Protein AF-0000000087530033 (afdb_homodimer)

Structure (mmCIF, N/CA/C/O backbone):
data_AF-0000000087530033-model_v1
#
loop_
_entity.id
_entity.type
_entity.pdbx_description
1 polymer 'Uncharacterized protein'
#
loop_
_atom_site.group_PDB
_atom_site.id
_atom_site.type_symbol
_atom_site.label_atom_id
_atom_site.label_alt_id
_atom_site.label_comp_id
_atom_site.label_asym_id
_atom_site.label_entity_id
_atom_site.label_seq_id
_atom_site.pdbx_PDB_ins_code
_atom_site.Cartn_x
_atom_site.Cartn_y
_atom_site.Cartn_z
_atom_site.occupancy
_atom_site.B_iso_or_equiv
_atom_site.auth_seq_id
_atom_site.auth_comp_id
_atom_site.auth_asym_id
_atom_site.auth_atom_id
_atom_site.pdbx_PDB_model_num
ATOM 1 N N . MET A 1 1 ? -21.5 -3.383 -5.34 1 85.94 1 MET A N 1
ATOM 2 C CA . MET A 1 1 ? -21.562 -2.006 -5.824 1 85.94 1 MET A CA 1
ATOM 3 C C . MET A 1 1 ? -20.219 -1.294 -5.598 1 85.94 1 MET A C 1
ATOM 5 O O . MET A 1 1 ? -19.453 -1.681 -4.723 1 85.94 1 MET A O 1
ATOM 9 N N . ILE A 1 2 ? -19.922 -0.352 -6.41 1 93.88 2 ILE A N 1
ATOM 10 C CA . ILE A 1 2 ? -18.656 0.378 -6.445 1 93.88 2 ILE A CA 1
ATOM 11 C C . ILE A 1 2 ? -18.406 1.053 -5.098 1 93.88 2 ILE A C 1
ATOM 13 O O . ILE A 1 2 ? -17.281 1.125 -4.625 1 93.88 2 ILE A O 1
ATOM 17 N N . ILE A 1 3 ? -19.484 1.423 -4.453 1 95.75 3 ILE A N 1
ATOM 18 C CA . ILE A 1 3 ? -19.391 2.104 -3.166 1 95.75 3 ILE A CA 1
ATOM 19 C C . ILE A 1 3 ? -18.938 1.117 -2.094 1 95.75 3 ILE A C 1
ATOM 21 O O . ILE A 1 3 ? -18.141 1.467 -1.217 1 95.75 3 ILE A O 1
ATOM 25 N N . GLU A 1 4 ? -19.406 -0.08 -2.199 1 95.44 4 GLU A N 1
ATOM 26 C CA . GLU A 1 4 ? -19 -1.103 -1.24 1 95.44 4 GLU A CA 1
ATOM 27 C C . GLU A 1 4 ? -17.516 -1.416 -1.362 1 95.44 4 GLU A C 1
ATOM 29 O O . GLU A 1 4 ? -16.828 -1.596 -0.355 1 95.44 4 GLU A O 1
ATOM 34 N N . LYS A 1 5 ? -17.078 -1.438 -2.541 1 95.5 5 LYS A N 1
ATOM 35 C CA . LYS A 1 5 ? -15.656 -1.674 -2.771 1 95.5 5 LYS A CA 1
ATOM 36 C C . LYS A 1 5 ? -14.812 -0.527 -2.221 1 95.5 5 LYS A C 1
ATOM 38 O O . LYS A 1 5 ? -13.75 -0.755 -1.631 1 95.5 5 LYS A O 1
ATOM 43 N N . ALA A 1 6 ? -15.297 0.674 -2.422 1 97.44 6 ALA A N 1
ATOM 44 C CA . ALA A 1 6 ? -14.602 1.843 -1.889 1 97.44 6 ALA A CA 1
ATOM 45 C C . ALA A 1 6 ? -14.594 1.827 -0.363 1 97.44 6 ALA A C 1
ATOM 47 O O . ALA A 1 6 ? -13.594 2.18 0.262 1 97.44 6 ALA A O 1
ATOM 48 N N . LYS A 1 7 ? -15.703 1.354 0.221 1 97.12 7 LYS A N 1
ATOM 49 C CA . LYS A 1 7 ? -15.797 1.268 1.676 1 97.12 7 LYS A CA 1
ATOM 50 C C . LYS A 1 7 ? -14.805 0.246 2.229 1 97.12 7 LYS A C 1
ATOM 52 O O . LYS A 1 7 ? -14.258 0.429 3.316 1 97.12 7 LYS A O 1
ATOM 57 N N . GLU A 1 8 ? -14.562 -0.75 1.469 1 95.5 8 GLU A N 1
ATOM 58 C CA . GLU A 1 8 ? -13.578 -1.742 1.886 1 95.5 8 GLU A CA 1
ATOM 59 C C . GLU A 1 8 ? -12.172 -1.15 1.901 1 95.5 8 GLU A C 1
ATOM 61 O O . GLU A 1 8 ? -11.352 -1.508 2.75 1 95.5 8 GLU A O 1
ATOM 66 N N . LYS A 1 9 ? -11.953 -0.263 0.992 1 97.38 9 LYS A N 1
ATOM 67 C CA . LYS A 1 9 ? -10.641 0.388 0.981 1 97.38 9 LYS A CA 1
ATOM 68 C C . LYS A 1 9 ? -10.523 1.401 2.117 1 97.38 9 LYS A C 1
ATOM 70 O O . LYS A 1 9 ? -9.438 1.614 2.654 1 97.38 9 LYS A O 1
ATOM 75 N N . ILE A 1 10 ? -11.641 1.939 2.529 1 97.5 10 ILE A N 1
ATOM 76 C CA . ILE A 1 10 ? -11.648 2.777 3.725 1 97.5 10 ILE A CA 1
ATOM 77 C C . ILE A 1 10 ? -11.258 1.939 4.941 1 97.5 10 ILE A C 1
ATOM 79 O O . ILE A 1 10 ? -10.453 2.367 5.766 1 97.5 10 ILE A O 1
ATOM 83 N N . GLU A 1 11 ? -11.812 0.802 4.969 1 96.38 11 GLU A N 1
ATOM 84 C CA . GLU A 1 11 ? -11.469 -0.097 6.066 1 96.38 11 GLU A CA 1
ATOM 85 C C . GLU A 1 11 ? -9.984 -0.468 6.035 1 96.38 11 GLU A C 1
ATOM 87 O O . GLU A 1 11 ? -9.336 -0.55 7.078 1 96.38 11 GLU A O 1
ATOM 92 N N . GLU A 1 12 ? -9.5 -0.693 4.906 1 97.31 12 GLU A N 1
ATOM 93 C CA . GLU A 1 12 ? -8.07 -0.968 4.738 1 97.31 12 GLU A CA 1
ATOM 94 C C . GLU A 1 12 ? -7.223 0.2 5.227 1 97.31 12 GLU A C 1
ATOM 96 O O . GLU A 1 12 ? -6.242 0.001 5.949 1 97.31 12 GLU A O 1
ATOM 101 N N . SER A 1 13 ? -7.633 1.386 4.848 1 98 13 SER A N 1
ATOM 102 C CA . SER A 1 13 ? -6.91 2.576 5.285 1 98 13 SER A CA 1
ATOM 103 C C . SER A 1 13 ? -6.965 2.73 6.801 1 98 13 SER A C 1
ATOM 105 O O . SER A 1 13 ? -5.969 3.096 7.43 1 98 13 SER A O 1
ATOM 107 N N . LYS A 1 14 ? -8.109 2.426 7.363 1 96.88 14 LYS A N 1
ATOM 108 C CA . LYS A 1 14 ? -8.258 2.48 8.812 1 96.88 14 LYS A CA 1
ATOM 109 C C . LYS A 1 14 ? -7.328 1.487 9.5 1 96.88 14 LYS A C 1
ATOM 111 O O . LYS A 1 14 ? -6.723 1.804 10.531 1 96.88 14 LYS A O 1
ATOM 116 N N . TYR A 1 15 ? -7.246 0.409 8.969 1 96.44 15 TYR A N 1
ATOM 117 C CA . TYR A 1 15 ? -6.359 -0.62 9.5 1 96.44 15 TYR A CA 1
ATOM 118 C C . TYR A 1 15 ? -4.922 -0.116 9.578 1 96.44 15 TYR A C 1
ATOM 120 O O . TYR A 1 15 ? -4.277 -0.223 10.625 1 96.44 15 TYR A O 1
ATOM 128 N N . PHE A 1 16 ? -4.41 0.406 8.516 1 98 16 PHE A N 1
ATOM 129 C CA . PHE A 1 16 ? -3.018 0.842 8.484 1 98 16 PHE A CA 1
ATOM 130 C C . PHE A 1 16 ? -2.811 2.051 9.391 1 98 16 PHE A C 1
ATOM 132 O O . PHE A 1 16 ? -1.76 2.188 10.016 1 98 16 PHE A O 1
ATOM 139 N N . LEU A 1 17 ? -3.809 2.902 9.43 1 97.25 17 LEU A N 1
ATOM 140 C CA . LEU A 1 17 ? -3.707 4.039 10.344 1 97.25 17 LEU A CA 1
ATOM 141 C C . LEU A 1 17 ? -3.639 3.566 11.789 1 97.25 17 LEU A C 1
ATOM 143 O O . LEU A 1 17 ? -2.838 4.078 12.578 1 97.25 17 LEU A O 1
ATOM 147 N N . GLN A 1 18 ? -4.438 2.635 12.086 1 96.25 18 GLN A N 1
ATOM 148 C CA . GLN A 1 18 ? -4.418 2.086 13.438 1 96.25 18 GLN A CA 1
ATOM 149 C C . GLN A 1 18 ? -3.061 1.471 13.766 1 96.25 18 GLN A C 1
ATOM 151 O O . GLN A 1 18 ? -2.541 1.65 14.867 1 96.25 18 GLN A O 1
ATOM 156 N N . LYS A 1 19 ? -2.531 0.773 12.844 1 95.69 19 LYS A N 1
ATOM 157 C CA . LYS A 1 19 ? -1.214 0.179 13.055 1 95.69 19 LYS A CA 1
ATOM 158 C C . LYS A 1 19 ? -0.146 1.257 13.227 1 95.69 19 LYS A C 1
ATOM 160 O O . LYS A 1 19 ? 0.797 1.086 14 1 95.69 19 LYS A O 1
ATOM 165 N N . MET A 1 20 ? -0.24 2.322 12.516 1 94 20 MET A N 1
ATOM 166 C CA . MET A 1 20 ? 0.677 3.447 12.672 1 94 20 MET A CA 1
ATOM 167 C C . MET A 1 20 ? 0.62 4.008 14.086 1 94 20 MET A C 1
ATOM 169 O O . MET A 1 20 ? 1.658 4.242 14.711 1 94 20 MET A O 1
ATOM 173 N N . VAL A 1 21 ? -0.594 4.184 14.547 1 91.75 21 VAL A N 1
ATOM 174 C CA . VAL A 1 21 ? -0.793 4.727 15.891 1 91.75 21 VAL A CA 1
ATOM 175 C C . VAL A 1 21 ? -0.197 3.775 16.922 1 91.75 21 VAL A C 1
ATOM 177 O O . VAL A 1 21 ? 0.461 4.215 17.875 1 91.75 21 VAL A O 1
ATOM 180 N N . GLU A 1 22 ? -0.396 2.502 16.719 1 91.5 22 GLU A N 1
ATOM 181 C CA . GLU A 1 22 ? 0.166 1.498 17.609 1 91.5 22 GLU A CA 1
ATOM 182 C C . GLU A 1 22 ? 1.691 1.545 17.609 1 91.5 22 GLU A C 1
ATOM 184 O O . GLU A 1 22 ? 2.326 1.396 18.656 1 91.5 22 GLU A O 1
ATOM 189 N N . THR A 1 23 ? 2.213 1.69 16.406 1 89 23 THR A N 1
ATOM 190 C CA . THR A 1 23 ? 3.662 1.76 16.281 1 89 23 THR A CA 1
ATOM 191 C C . THR A 1 23 ? 4.219 2.979 17 1 89 23 THR A C 1
ATOM 193 O O . THR A 1 23 ? 5.266 2.896 17.656 1 89 23 THR A O 1
ATOM 196 N N . GLU A 1 24 ? 3.561 4.059 16.953 1 83.5 24 GLU A N 1
ATOM 197 C CA . GLU A 1 24 ? 3.959 5.285 17.641 1 83.5 24 GLU A CA 1
ATOM 198 C C . GLU A 1 24 ? 3.908 5.113 19.156 1 83.5 24 GLU A C 1
ATOM 200 O O . GLU A 1 24 ? 4.75 5.656 19.875 1 83.5 24 GLU A O 1
ATOM 205 N N . SER A 1 25 ? 2.934 4.387 19.625 1 80.38 25 SER A N 1
ATOM 206 C CA . SER A 1 25 ? 2.678 4.262 21.062 1 80.38 25 SER A CA 1
ATOM 207 C C . SER A 1 25 ? 3.592 3.221 21.688 1 80.38 25 SER A C 1
ATOM 209 O O . SER A 1 25 ? 3.711 3.158 22.922 1 80.38 25 SER A O 1
ATOM 211 N N . SER A 1 26 ? 4.105 2.406 20.891 1 75.25 26 SER A N 1
ATOM 212 C CA . SER A 1 26 ? 4.922 1.328 21.438 1 75.25 26 SER A CA 1
ATOM 213 C C . SER A 1 26 ? 6.188 1.872 22.094 1 75.25 26 SER A C 1
ATOM 215 O O . SER A 1 26 ? 6.84 2.766 21.547 1 75.25 26 SER A O 1
ATOM 217 N N . CYS A 1 27 ? 6.238 1.939 23.469 1 58.06 27 CYS A N 1
ATOM 218 C CA . CYS A 1 27 ? 7.258 2.484 24.359 1 58.06 27 CYS A CA 1
ATOM 219 C C . CYS A 1 27 ? 8.516 1.624 24.344 1 58.06 27 CYS A C 1
ATOM 221 O O . CYS A 1 27 ? 8.617 0.649 25.078 1 58.06 27 CYS A O 1
ATOM 223 N N . ASP A 1 28 ? 8.82 1.13 23.25 1 56.03 28 ASP A N 1
ATOM 224 C CA . ASP A 1 28 ? 9.977 0.298 23.547 1 56.03 28 ASP A CA 1
ATOM 225 C C . ASP A 1 28 ? 11.258 1.134 23.578 1 56.03 28 ASP A C 1
ATOM 227 O O . ASP A 1 28 ? 11.266 2.283 23.125 1 56.03 28 ASP A O 1
ATOM 231 N N . SER A 1 29 ? 12.289 0.601 24.109 1 52.47 29 SER A N 1
ATOM 232 C CA . SER A 1 29 ? 13.633 1.095 24.375 1 52.47 29 SER A CA 1
ATOM 233 C C . SER A 1 29 ? 14.195 1.848 23.172 1 52.47 29 SER A C 1
ATOM 235 O O . SER A 1 29 ? 13.664 1.732 22.062 1 52.47 29 SER A O 1
ATOM 237 N N . SER A 1 30 ? 15.094 2.797 23.438 1 52.84 30 SER A N 1
ATOM 238 C CA . SER A 1 30 ? 15.867 3.607 22.5 1 52.84 30 SER A CA 1
ATOM 239 C C . SER A 1 30 ? 16.25 2.807 21.266 1 52.84 30 SER A C 1
ATOM 241 O O . SER A 1 30 ? 16.25 3.334 20.156 1 52.84 30 SER A O 1
ATOM 243 N N . ASP A 1 31 ? 16.672 1.463 21.469 1 54.25 31 ASP A N 1
ATOM 244 C CA . ASP A 1 31 ? 17.234 0.635 20.422 1 54.25 31 ASP A CA 1
ATOM 245 C C . ASP A 1 31 ? 16.172 0.292 19.359 1 54.25 31 ASP A C 1
ATOM 247 O O . ASP A 1 31 ? 16.516 0.07 18.203 1 54.25 31 ASP A O 1
ATOM 251 N N . GLY A 1 32 ? 14.883 0.688 19.719 1 65.44 32 GLY A N 1
ATOM 252 C CA . GLY A 1 32 ? 13.82 0.253 18.828 1 65.44 32 GLY A CA 1
ATOM 253 C C . GLY A 1 32 ? 13.242 1.382 18 1 65.44 32 GLY A C 1
ATOM 254 O O . GLY A 1 32 ? 12.289 1.174 17.234 1 65.44 32 GLY A O 1
ATOM 255 N N . ALA A 1 33 ? 14.055 2.5 18.078 1 67.75 33 ALA A N 1
ATOM 256 C CA . ALA A 1 33 ? 13.492 3.689 17.453 1 67.75 33 ALA A CA 1
ATOM 257 C C . ALA A 1 33 ? 13.602 3.617 15.938 1 67.75 33 ALA A C 1
ATOM 259 O O . ALA A 1 33 ? 12.648 3.936 15.219 1 67.75 33 ALA A O 1
ATOM 260 N N . LYS A 1 34 ? 14.82 3.205 15.562 1 73.81 34 LYS A N 1
ATOM 261 C CA . LYS A 1 34 ? 15.023 3.117 14.117 1 73.81 34 LYS A CA 1
ATOM 262 C C . LYS A 1 34 ? 14.086 2.094 13.484 1 73.81 34 LYS A C 1
ATOM 264 O O . LYS A 1 34 ? 13.57 2.309 12.391 1 73.81 34 LYS A O 1
ATOM 269 N N . ASP A 1 35 ? 13.906 1.101 14.18 1 81.81 35 ASP A N 1
ATOM 270 C CA . ASP A 1 35 ? 13.008 0.063 13.68 1 81.81 35 ASP A CA 1
ATOM 271 C C . ASP A 1 35 ? 11.562 0.552 13.656 1 81.81 35 ASP A C 1
ATOM 273 O O . ASP A 1 35 ? 10.812 0.245 12.727 1 81.81 35 ASP A O 1
ATOM 277 N N . ARG A 1 36 ? 11.281 1.36 14.57 1 84.5 36 ARG A N 1
ATOM 278 C CA . ARG A 1 36 ? 9.922 1.902 14.633 1 84.5 36 ARG A CA 1
ATOM 279 C C . ARG A 1 36 ? 9.688 2.904 13.508 1 84.5 36 ARG A C 1
ATOM 281 O O . ARG A 1 36 ? 8.602 2.939 12.922 1 84.5 36 ARG A O 1
ATOM 288 N N . GLU A 1 37 ? 10.672 3.656 13.266 1 86.31 37 GLU A N 1
ATOM 289 C CA . GLU A 1 37 ? 10.578 4.621 12.172 1 86.31 37 GLU A CA 1
ATOM 290 C C . GLU A 1 37 ? 10.391 3.92 10.836 1 86.31 37 GLU A C 1
ATOM 292 O O . GLU A 1 37 ? 9.578 4.352 10.008 1 86.31 37 GLU A O 1
ATOM 297 N N . LYS A 1 38 ? 11.117 2.898 10.719 1 89.56 38 LYS A N 1
ATOM 298 C CA . LYS A 1 38 ? 11.023 2.125 9.484 1 89.56 38 LYS A CA 1
ATOM 299 C C . LYS A 1 38 ? 9.641 1.483 9.344 1 89.56 38 LYS A C 1
ATOM 301 O O . LYS A 1 38 ? 9.016 1.562 8.289 1 89.56 38 LYS A O 1
ATOM 306 N N . GLU A 1 39 ? 9.219 0.919 10.391 1 92.75 39 GLU A N 1
ATOM 307 C CA . GLU A 1 39 ? 7.891 0.313 10.398 1 92.75 39 GLU A CA 1
ATOM 308 C C . GLU A 1 39 ? 6.809 1.348 10.102 1 92.75 39 GLU A C 1
ATOM 310 O O . GLU A 1 39 ? 5.91 1.098 9.297 1 92.75 39 GLU A O 1
ATOM 315 N N . PHE A 1 40 ? 6.969 2.459 10.766 1 92.12 40 PHE A N 1
ATOM 316 C CA . PHE A 1 40 ? 6.008 3.535 10.555 1 92.12 40 PHE A CA 1
ATOM 317 C C . PHE A 1 40 ? 5.996 3.971 9.094 1 92.12 40 PHE A C 1
ATOM 319 O O . PHE A 1 40 ? 4.934 4.195 8.516 1 92.12 40 PHE A O 1
ATOM 326 N N . SER A 1 41 ? 7.121 4.031 8.531 1 93.44 41 SER A N 1
ATOM 327 C CA . SER A 1 41 ? 7.234 4.422 7.129 1 93.44 41 SER A CA 1
ATOM 328 C C . SER A 1 41 ? 6.539 3.418 6.215 1 93.44 41 SER A C 1
ATOM 330 O O . SER A 1 41 ? 5.848 3.805 5.27 1 93.44 41 SER A O 1
ATOM 332 N N . HIS A 1 42 ? 6.738 2.145 6.492 1 95.94 42 HIS A N 1
ATOM 333 C CA . HIS A 1 42 ? 6.055 1.108 5.727 1 95.94 42 HIS A CA 1
ATOM 334 C C . HIS A 1 42 ? 4.539 1.262 5.816 1 95.94 42 HIS A C 1
ATOM 336 O O . HIS A 1 42 ? 3.848 1.218 4.797 1 95.94 42 HIS A O 1
ATOM 342 N N . LEU A 1 43 ? 4.102 1.481 6.969 1 96.81 43 LEU A N 1
ATOM 343 C CA . LEU A 1 43 ? 2.67 1.584 7.227 1 96.81 43 LEU A CA 1
ATOM 344 C C . LEU A 1 43 ? 2.096 2.854 6.605 1 96.81 43 LEU A C 1
ATOM 346 O O . LEU A 1 43 ? 0.977 2.846 6.09 1 96.81 43 LEU A O 1
ATOM 350 N N . LEU A 1 44 ? 2.881 3.891 6.645 1 95.62 44 LEU A N 1
ATOM 351 C CA . LEU A 1 44 ? 2.457 5.137 6.016 1 95.62 44 LEU A CA 1
ATOM 352 C C . LEU A 1 44 ? 2.258 4.949 4.516 1 95.62 44 LEU A C 1
ATOM 354 O O . LEU A 1 44 ? 1.258 5.402 3.955 1 95.62 44 LEU A O 1
ATOM 358 N N . SER A 1 45 ? 3.158 4.277 3.91 1 96.75 45 SER A N 1
ATOM 359 C CA . SER A 1 45 ? 3.041 4 2.482 1 96.75 45 SER A CA 1
ATOM 360 C C . SER A 1 45 ? 1.777 3.205 2.174 1 96.75 45 SER A C 1
ATOM 362 O O . SER A 1 45 ? 1.05 3.525 1.232 1 96.75 45 SER A O 1
ATOM 364 N N . ALA A 1 46 ? 1.555 2.234 2.984 1 98.06 46 ALA A N 1
ATOM 365 C CA . ALA A 1 46 ? 0.372 1.398 2.797 1 98.06 46 ALA A CA 1
ATOM 366 C C . ALA A 1 46 ? -0.908 2.201 3.008 1 98.06 46 ALA A C 1
ATOM 368 O O . ALA A 1 46 ? -1.88 2.039 2.266 1 98.06 46 ALA A O 1
ATOM 369 N N . PHE A 1 47 ? -0.937 3.088 3.994 1 98.12 47 PHE A N 1
ATOM 370 C CA . PHE A 1 47 ? -2.078 3.957 4.25 1 98.12 47 PHE A CA 1
ATOM 371 C C . PHE A 1 47 ? -2.357 4.855 3.051 1 98.12 47 PHE A C 1
ATOM 373 O O . PHE A 1 47 ? -3.484 4.906 2.557 1 98.12 47 PHE A O 1
ATOM 380 N N . LEU A 1 48 ? -1.307 5.492 2.609 1 97.69 48 LEU A N 1
ATOM 381 C CA . LEU A 1 48 ? -1.455 6.422 1.496 1 97.69 48 LEU A CA 1
ATOM 382 C C . LEU A 1 48 ? -1.982 5.711 0.256 1 97.69 48 LEU A C 1
ATOM 384 O O . LEU A 1 48 ? -2.836 6.242 -0.457 1 97.69 48 LEU A O 1
ATOM 388 N N . ASN A 1 49 ? -1.525 4.52 0.038 1 97.75 49 ASN A N 1
ATOM 389 C CA . ASN A 1 49 ? -1.968 3.758 -1.127 1 97.75 49 ASN A CA 1
ATOM 390 C C . ASN A 1 49 ? -3.428 3.332 -0.998 1 97.75 49 ASN A C 1
ATOM 392 O O . ASN A 1 49 ? -4.176 3.355 -1.977 1 97.75 49 ASN A O 1
ATOM 396 N N . SER A 1 50 ? -3.77 2.922 0.187 1 98.12 50 SER A N 1
ATOM 397 C CA . SER A 1 50 ? -5.156 2.514 0.387 1 98.12 50 SER A CA 1
ATOM 398 C C . SER A 1 50 ? -6.109 3.691 0.212 1 98.12 50 SER A C 1
ATOM 400 O O . SER A 1 50 ? -7.203 3.533 -0.333 1 98.12 50 SER A O 1
ATOM 402 N N . CYS A 1 51 ? -5.695 4.871 0.654 1 98.25 51 CYS A N 1
ATOM 403 C CA . CYS A 1 51 ? -6.488 6.074 0.429 1 98.25 51 CYS A CA 1
ATOM 404 C C . CYS A 1 51 ? -6.617 6.375 -1.06 1 98.25 51 CYS A C 1
ATOM 406 O O . CYS A 1 51 ? -7.699 6.719 -1.538 1 98.25 51 CYS A O 1
ATOM 408 N N . TYR A 1 52 ? -5.543 6.262 -1.736 1 98.06 52 TYR A N 1
ATOM 409 C CA . TYR A 1 52 ? -5.527 6.453 -3.182 1 98.06 52 TYR A CA 1
ATOM 410 C C . TYR A 1 52 ? -6.523 5.527 -3.867 1 98.06 52 TYR A C 1
ATOM 412 O O . TYR A 1 52 ? -7.262 5.953 -4.762 1 98.06 52 TYR A O 1
ATOM 420 N N . SER A 1 53 ? -6.566 4.328 -3.402 1 97.94 53 SER A N 1
ATOM 421 C CA . SER A 1 53 ? -7.418 3.314 -4.012 1 97.94 53 SER A CA 1
ATOM 422 C C . SER A 1 53 ? -8.891 3.678 -3.881 1 97.94 53 SER A C 1
ATOM 424 O O . SER A 1 53 ? -9.695 3.357 -4.758 1 97.94 53 SER A O 1
ATOM 426 N N . VAL A 1 54 ? -9.258 4.359 -2.814 1 97.94 54 VAL A N 1
ATOM 427 C CA . VAL A 1 54 ? -10.648 4.781 -2.637 1 97.94 54 VAL A CA 1
ATOM 428 C C . VAL A 1 54 ? -11.086 5.629 -3.83 1 97.94 54 VAL A C 1
ATOM 430 O O . VAL A 1 54 ? -12.125 5.359 -4.441 1 97.94 54 VAL A O 1
ATOM 433 N N . GLY A 1 55 ? -10.266 6.625 -4.137 1 97.38 55 GLY A N 1
ATOM 434 C CA . GLY A 1 55 ? -10.578 7.48 -5.273 1 97.38 55 GLY A CA 1
ATOM 435 C C . GLY A 1 55 ? -10.57 6.742 -6.598 1 97.38 55 GLY A C 1
ATOM 436 O O . GLY A 1 55 ? -11.453 6.941 -7.434 1 97.38 55 GLY A O 1
ATOM 437 N N . GLU A 1 56 ? -9.594 5.883 -6.773 1 96.88 56 GLU A N 1
ATOM 438 C CA . GLU A 1 56 ? -9.438 5.156 -8.031 1 96.88 56 GLU A CA 1
ATOM 439 C C . GLU A 1 56 ? -10.617 4.223 -8.281 1 96.88 56 GLU A C 1
ATOM 441 O O . GLU A 1 56 ? -11.055 4.051 -9.422 1 96.88 56 GLU A O 1
ATOM 446 N N . ILE A 1 57 ? -11.094 3.646 -7.242 1 97 57 ILE A N 1
ATOM 447 C CA . ILE A 1 57 ? -12.234 2.75 -7.355 1 97 57 ILE A CA 1
ATOM 448 C C . ILE A 1 57 ? -13.484 3.553 -7.711 1 97 57 ILE A C 1
ATOM 450 O O . ILE A 1 57 ? -14.227 3.188 -8.625 1 97 57 ILE A O 1
ATOM 454 N N . LEU A 1 58 ? -13.695 4.668 -7.062 1 97.12 58 LEU A N 1
ATOM 455 C CA . LEU A 1 58 ? -14.875 5.496 -7.312 1 97.12 58 LEU A CA 1
ATOM 456 C C . LEU A 1 58 ? -14.867 6.02 -8.742 1 97.12 58 LEU A C 1
ATOM 458 O O . LEU A 1 58 ? -15.914 6.074 -9.391 1 97.12 58 LEU A O 1
ATOM 462 N N . LYS A 1 59 ? -13.719 6.328 -9.211 1 95.75 59 LYS A N 1
ATOM 463 C CA . LYS A 1 59 ? -13.602 6.961 -10.523 1 95.75 59 LYS A CA 1
ATOM 464 C C . LYS A 1 59 ? -14.031 6.008 -11.633 1 95.75 59 LYS A C 1
ATOM 466 O O . LYS A 1 59 ? -14.242 6.43 -12.773 1 95.75 59 LYS A O 1
ATOM 471 N N . GLN A 1 60 ? -14.133 4.719 -11.336 1 94.56 60 GLN A N 1
ATOM 472 C CA . GLN A 1 60 ? -14.555 3.742 -12.336 1 94.56 60 GLN A CA 1
ATOM 473 C C . GLN A 1 60 ? -15.992 3.984 -12.773 1 94.56 60 GLN A C 1
ATOM 475 O O . GLN A 1 60 ? -16.422 3.475 -13.812 1 94.56 60 GLN A O 1
ATOM 480 N N . GLU A 1 61 ? -16.719 4.676 -11.953 1 95.25 61 GLU A N 1
ATOM 481 C CA . GLU A 1 61 ? -18.047 5.117 -12.336 1 95.25 61 GLU A CA 1
ATOM 482 C C . GLU A 1 61 ? -18.062 6.59 -12.734 1 95.25 61 GLU A C 1
ATOM 484 O O . GLU A 1 61 ? -17.688 7.457 -11.938 1 95.25 61 GLU A O 1
ATOM 489 N N . GLU A 1 62 ? -18.609 6.832 -13.812 1 95.38 62 GLU A N 1
ATOM 490 C CA . GLU A 1 62 ? -18.547 8.164 -14.414 1 95.38 62 GLU A CA 1
ATOM 491 C C . GLU A 1 62 ? -19.203 9.203 -13.5 1 95.38 62 GLU A C 1
ATOM 493 O O . GLU A 1 62 ? -18.719 10.336 -13.414 1 95.38 62 GLU A O 1
ATOM 498 N N . LYS A 1 63 ? -20.219 8.883 -12.867 1 95.94 63 LYS A N 1
ATOM 499 C CA . LYS A 1 63 ? -20.953 9.852 -12.062 1 95.94 63 LYS A CA 1
ATOM 500 C C . LYS A 1 63 ? -20.109 10.336 -10.891 1 95.94 63 LYS A C 1
ATOM 502 O O . LYS A 1 63 ? -20.406 11.375 -10.289 1 95.94 63 LYS A O 1
ATOM 507 N N . TYR A 1 64 ? -19.031 9.609 -10.578 1 97.12 64 TYR A N 1
ATOM 508 C CA . TYR A 1 64 ? -18.203 10.008 -9.438 1 97.12 64 TYR A CA 1
ATOM 509 C C . TYR A 1 64 ? -16.906 10.664 -9.906 1 97.12 64 TYR A C 1
ATOM 511 O O . TYR A 1 64 ? -16.047 11 -9.094 1 97.12 64 TYR A O 1
ATOM 519 N N . PHE A 1 65 ? -16.766 10.914 -11.109 1 96 65 PHE A N 1
ATOM 520 C CA . PHE A 1 65 ? -15.516 11.398 -11.688 1 96 65 PHE A CA 1
ATOM 521 C C . PHE A 1 65 ? -15.172 12.773 -11.141 1 96 65 PHE A C 1
ATOM 523 O O . PHE A 1 65 ? -14.031 13.016 -10.734 1 96 65 PHE A O 1
ATOM 530 N N . ASP A 1 66 ? -16.141 13.617 -11.109 1 95.81 66 ASP A N 1
ATOM 531 C CA . ASP A 1 66 ? -15.891 14.984 -10.664 1 95.81 66 ASP A CA 1
ATOM 532 C C . ASP A 1 66 ? -15.5 15.016 -9.188 1 95.81 66 ASP A C 1
ATOM 534 O O . ASP A 1 66 ? -14.641 15.797 -8.781 1 95.81 66 ASP A O 1
ATOM 538 N N . LEU A 1 67 ? -16.125 14.203 -8.445 1 96.38 67 LEU A N 1
ATOM 539 C CA . LEU A 1 67 ? -15.797 14.125 -7.023 1 96.38 67 LEU A CA 1
ATOM 540 C C . LEU A 1 67 ? -14.367 13.648 -6.82 1 96.38 67 LEU A C 1
ATOM 542 O O . LEU A 1 67 ? -13.633 14.188 -5.984 1 96.38 67 LEU A O 1
ATOM 546 N N . HIS A 1 68 ? -14.039 12.688 -7.598 1 95.94 68 HIS A N 1
ATOM 547 C CA . HIS A 1 68 ? -12.672 12.172 -7.562 1 95.94 68 HIS A CA 1
ATOM 548 C C . HIS A 1 68 ? -11.664 13.242 -7.969 1 95.94 68 HIS A C 1
ATOM 550 O O . HIS A 1 68 ? -10.656 13.445 -7.285 1 95.94 68 HIS A O 1
ATOM 556 N N . LYS A 1 69 ? -11.93 13.906 -8.977 1 96.5 69 LYS A N 1
ATOM 557 C CA . LYS A 1 69 ? -11.055 14.961 -9.477 1 96.5 69 LYS A CA 1
ATOM 558 C C . LYS A 1 69 ? -10.891 16.078 -8.445 1 96.5 69 LYS A C 1
ATOM 560 O O . LYS A 1 69 ? -9.781 16.562 -8.219 1 96.5 69 LYS A O 1
ATOM 565 N N . ASN A 1 70 ? -11.945 16.422 -7.883 1 96.81 70 ASN A N 1
ATOM 566 C CA . ASN A 1 70 ? -11.914 17.484 -6.879 1 96.81 70 ASN A CA 1
ATOM 567 C C . ASN A 1 70 ? -11.094 17.078 -5.66 1 96.81 70 ASN A C 1
ATOM 569 O O . ASN A 1 70 ? -10.352 17.891 -5.102 1 96.81 70 ASN A O 1
ATOM 573 N N . LEU A 1 71 ? -11.234 15.828 -5.266 1 96.06 71 LEU A N 1
ATOM 574 C CA . LEU A 1 71 ? -10.43 15.32 -4.16 1 96.06 71 LEU A CA 1
ATOM 575 C C . LEU A 1 71 ? -8.938 15.43 -4.469 1 96.06 71 LEU A C 1
ATOM 577 O O . LEU A 1 71 ? -8.164 15.891 -3.627 1 96.06 71 LEU A O 1
ATOM 581 N N . ARG A 1 72 ? -8.602 15.055 -5.633 1 95.5 72 ARG A N 1
ATOM 582 C CA . ARG A 1 72 ? -7.199 15.078 -6.031 1 95.5 72 ARG A CA 1
ATOM 583 C C . ARG A 1 72 ? -6.66 16.5 -6.086 1 95.5 72 ARG A C 1
ATOM 585 O O . ARG A 1 72 ? -5.512 16.75 -5.719 1 95.5 72 ARG A O 1
ATOM 592 N N . LEU A 1 73 ? -7.461 17.391 -6.52 1 95.75 73 LEU A N 1
ATOM 593 C CA . LEU A 1 73 ? -7.062 18.797 -6.602 1 95.75 73 LEU A CA 1
ATOM 594 C C . LEU A 1 73 ? -6.906 19.391 -5.207 1 95.75 73 LEU A C 1
ATOM 596 O O . LEU A 1 73 ? -5.996 20.188 -4.969 1 95.75 73 LEU A O 1
ATOM 600 N N . LYS A 1 74 ? -7.797 19.031 -4.387 1 96.06 74 LYS A N 1
ATOM 601 C CA . LYS A 1 74 ? -7.766 19.516 -3.012 1 96.06 74 LYS A CA 1
ATOM 602 C C . LYS A 1 74 ? -6.551 18.984 -2.262 1 96.06 74 LYS A C 1
ATOM 604 O O . LYS A 1 74 ? -5.965 19.688 -1.437 1 96.06 74 LYS A O 1
ATOM 609 N N . ARG A 1 75 ? -6.219 17.781 -2.578 1 96.69 75 ARG A N 1
ATOM 610 C CA . ARG A 1 75 ? -5.137 17.125 -1.85 1 96.69 75 ARG A CA 1
ATOM 611 C C . ARG A 1 75 ? -3.949 16.859 -2.764 1 96.69 75 ARG A C 1
ATOM 613 O O . ARG A 1 75 ? -3.43 15.742 -2.799 1 96.69 75 ARG A O 1
ATOM 620 N N . ARG A 1 76 ? -3.506 17.891 -3.311 1 94.25 76 ARG A N 1
ATOM 621 C CA . ARG A 1 76 ? -2.332 17.797 -4.172 1 94.25 76 ARG A CA 1
ATOM 622 C C . ARG A 1 76 ? -1.104 17.359 -3.377 1 94.25 76 ARG A C 1
ATOM 624 O O . ARG A 1 76 ? -0.203 16.719 -3.918 1 94.25 76 ARG A O 1
ATOM 631 N N . ASP A 1 77 ? -1.103 17.719 -2.15 1 91.94 77 ASP A N 1
ATOM 632 C CA . ASP A 1 77 ? 0.005 17.328 -1.284 1 91.94 77 ASP A CA 1
ATOM 633 C C . ASP A 1 77 ? 0.105 15.812 -1.17 1 91.94 77 ASP A C 1
ATOM 635 O O . ASP A 1 77 ? 1.162 15.281 -0.825 1 91.94 77 ASP A O 1
ATOM 639 N N . ILE A 1 78 ? -0.937 15.125 -1.527 1 94.94 78 ILE A N 1
ATOM 640 C CA . ILE A 1 78 ? -0.942 13.664 -1.445 1 94.94 78 ILE A CA 1
ATOM 641 C C . ILE A 1 78 ? -0.886 13.07 -2.85 1 94.94 78 ILE A C 1
ATOM 643 O O . ILE A 1 78 ? -0.153 12.109 -3.094 1 94.94 78 ILE A O 1
ATOM 647 N N . TYR A 1 79 ? -1.577 13.727 -3.809 1 96.75 79 TYR A N 1
ATOM 648 C CA . TYR A 1 79 ? -1.887 12.969 -5.016 1 96.75 79 TYR A CA 1
ATOM 649 C C . TYR A 1 79 ? -1.244 13.602 -6.242 1 96.75 79 TYR A C 1
ATOM 651 O O . TYR A 1 79 ? -1.338 13.07 -7.348 1 96.75 79 TYR A O 1
ATOM 659 N N . LYS A 1 80 ? -0.592 14.719 -6.07 1 95.25 80 LYS A N 1
ATOM 660 C CA . LYS A 1 80 ? 0.06 15.344 -7.215 1 95.25 80 LYS A CA 1
ATOM 661 C C . LYS A 1 80 ? 1.049 14.391 -7.875 1 95.25 80 LYS A C 1
ATOM 663 O O . LYS A 1 80 ? 1.805 13.703 -7.191 1 95.25 80 LYS A O 1
ATOM 668 N N . ASN A 1 81 ? 1.048 14.352 -9.25 1 93.62 81 ASN A N 1
ATOM 669 C CA . ASN A 1 81 ? 1.925 13.461 -10 1 93.62 81 ASN A CA 1
ATOM 670 C C . ASN A 1 81 ? 3.326 14.047 -10.148 1 93.62 81 ASN A C 1
ATOM 672 O O . ASN A 1 81 ? 3.514 15.258 -10.023 1 93.62 81 ASN A O 1
ATOM 676 N N . GLY A 1 82 ? 4.289 13.148 -10.312 1 90.5 82 GLY A N 1
ATOM 677 C CA . GLY A 1 82 ? 5.625 13.602 -10.672 1 90.5 82 GLY A CA 1
ATOM 678 C C . GLY A 1 82 ? 6.629 13.445 -9.539 1 90.5 82 GLY A C 1
ATOM 679 O O . GLY A 1 82 ? 6.266 13.047 -8.43 1 90.5 82 GLY A O 1
ATOM 680 N N . LYS A 1 83 ? 7.871 13.797 -9.766 1 88.31 83 LYS A N 1
ATOM 681 C CA . LYS A 1 83 ? 8.977 13.648 -8.82 1 88.31 83 LYS A CA 1
ATOM 682 C C . LYS A 1 83 ? 8.797 14.57 -7.617 1 88.31 83 LYS A C 1
ATOM 684 O O . LYS A 1 83 ? 9.25 14.25 -6.516 1 88.31 83 LYS A O 1
ATOM 689 N N . ASP A 1 84 ? 8.219 15.68 -7.961 1 87.38 84 ASP A N 1
ATOM 690 C CA . ASP A 1 84 ? 7.898 16.625 -6.891 1 87.38 84 ASP A CA 1
ATOM 691 C C . ASP A 1 84 ? 6.43 16.516 -6.492 1 87.38 84 ASP A C 1
ATOM 693 O O . ASP A 1 84 ? 5.816 17.5 -6.094 1 87.38 84 ASP A O 1
ATOM 697 N N . GLY A 1 85 ? 5.91 15.375 -6.676 1 91.69 85 GLY A N 1
ATOM 698 C CA . GLY A 1 85 ? 4.488 15.164 -6.457 1 91.69 85 GLY A CA 1
ATOM 699 C C . GLY A 1 85 ? 4.129 14.984 -4.996 1 91.69 85 GLY A C 1
ATOM 700 O O . GLY A 1 85 ? 4.891 15.383 -4.109 1 91.69 85 GLY A O 1
ATOM 701 N N . GLY A 1 86 ? 2.867 14.578 -4.781 1 92 86 GLY A N 1
ATOM 702 C CA . GLY A 1 86 ? 2.359 14.367 -3.438 1 92 86 GLY A CA 1
ATOM 703 C C . GLY A 1 86 ? 2.994 13.18 -2.742 1 92 86 GLY A C 1
ATOM 704 O O . GLY A 1 86 ? 3.74 12.414 -3.363 1 92 86 GLY A O 1
ATOM 705 N N . TRP A 1 87 ? 2.723 13.055 -1.561 1 92.19 87 TRP A N 1
ATOM 706 C CA . TRP A 1 87 ? 3.35 12.047 -0.709 1 92.19 87 TRP A CA 1
ATOM 707 C C . TRP A 1 87 ? 3.092 10.641 -1.245 1 92.19 87 TRP A C 1
ATOM 709 O O . TRP A 1 87 ? 3.996 9.805 -1.265 1 92.19 87 TRP A O 1
ATOM 719 N N . ARG A 1 88 ? 1.89 10.328 -1.659 1 95.31 88 ARG A N 1
ATOM 720 C CA . ARG A 1 88 ? 1.575 9.008 -2.188 1 95.31 88 ARG A CA 1
ATOM 721 C C . ARG A 1 88 ? 2.373 8.719 -3.453 1 95.31 88 ARG A C 1
ATOM 723 O O . ARG A 1 88 ? 2.885 7.613 -3.633 1 95.31 88 ARG A O 1
ATOM 730 N N . THR A 1 89 ? 2.445 9.688 -4.312 1 93.44 89 THR A N 1
ATOM 731 C CA . THR A 1 89 ? 3.186 9.539 -5.559 1 93.44 89 THR A CA 1
ATOM 732 C C . THR A 1 89 ? 4.668 9.305 -5.285 1 93.44 89 THR A C 1
ATOM 734 O O . THR A 1 89 ? 5.285 8.414 -5.879 1 93.44 89 THR A O 1
ATOM 737 N N . ILE A 1 90 ? 5.172 10.047 -4.379 1 92.31 90 ILE A N 1
ATOM 738 C CA . ILE A 1 90 ? 6.578 9.914 -4.02 1 92.31 90 ILE A CA 1
ATOM 739 C C . ILE A 1 90 ? 6.828 8.531 -3.412 1 92.31 90 ILE A C 1
ATOM 741 O O . ILE A 1 90 ? 7.773 7.84 -3.799 1 92.31 90 ILE A O 1
ATOM 745 N N . ALA A 1 91 ? 5.973 8.125 -2.533 1 92.69 91 ALA A N 1
ATOM 746 C CA . ALA A 1 91 ? 6.125 6.859 -1.818 1 92.69 91 ALA A CA 1
ATOM 747 C C . ALA A 1 91 ? 6.102 5.68 -2.781 1 92.69 91 ALA A C 1
ATOM 749 O O . ALA A 1 91 ? 6.801 4.684 -2.572 1 92.69 91 ALA A O 1
ATOM 750 N N . VAL A 1 92 ? 5.344 5.809 -3.836 1 93.94 92 VAL A N 1
ATOM 751 C CA . VAL A 1 92 ? 5.148 4.68 -4.738 1 93.94 92 VAL A CA 1
ATOM 752 C C . VAL A 1 92 ? 6.215 4.699 -5.832 1 93.94 92 VAL A C 1
ATOM 754 O O . VAL A 1 92 ? 6.738 3.652 -6.215 1 93.94 92 VAL A O 1
ATOM 757 N N . HIS A 1 93 ? 6.613 5.867 -6.258 1 93.12 93 HIS A N 1
ATOM 758 C CA . HIS A 1 93 ? 7.32 5.898 -7.531 1 93.12 93 HIS A CA 1
ATOM 759 C C . HIS A 1 93 ? 8.766 6.352 -7.348 1 93.12 93 HIS A C 1
ATOM 761 O O . HIS A 1 93 ? 9.602 6.156 -8.234 1 93.12 93 HIS A O 1
ATOM 767 N N . TYR A 1 94 ? 9.094 6.945 -6.203 1 91.12 94 TYR A N 1
ATOM 768 C CA . TYR A 1 94 ? 10.383 7.625 -6.211 1 91.12 94 TYR A CA 1
ATOM 769 C C . TYR A 1 94 ? 11.211 7.234 -4.992 1 91.12 94 TYR A C 1
ATOM 771 O O . TYR A 1 94 ? 12.406 6.961 -5.109 1 91.12 94 TYR A O 1
ATOM 779 N N . LYS A 1 95 ? 10.648 7.352 -3.85 1 88.62 95 LYS A N 1
ATOM 780 C CA . LYS A 1 95 ? 11.406 7.016 -2.646 1 88.62 95 LYS A CA 1
ATOM 781 C C . LYS A 1 95 ? 10.469 6.754 -1.468 1 88.62 95 LYS A C 1
ATOM 783 O O . LYS A 1 95 ? 9.336 7.242 -1.443 1 88.62 95 LYS A O 1
ATOM 788 N N . PRO A 1 96 ? 11.031 5.953 -0.453 1 86.5 96 PRO A N 1
ATOM 789 C CA . PRO A 1 96 ? 10.234 5.82 0.769 1 86.5 96 PRO A CA 1
ATOM 790 C C . PRO A 1 96 ? 10 7.156 1.469 1 86.5 96 PRO A C 1
ATOM 792 O O . PRO A 1 96 ? 10.875 8.023 1.465 1 86.5 96 PRO A O 1
ATOM 795 N N . VAL A 1 97 ? 8.812 7.293 1.931 1 80.75 97 VAL A N 1
ATOM 796 C CA . VAL A 1 97 ? 8.531 8.469 2.75 1 80.75 97 VAL A CA 1
ATOM 797 C C . VAL A 1 97 ? 9.047 8.242 4.168 1 80.75 97 VAL A C 1
ATOM 799 O O . VAL A 1 97 ? 8.656 7.281 4.832 1 80.75 97 VAL A O 1
ATOM 802 N N . LYS A 1 98 ? 10 9.039 4.645 1 79.19 98 LYS A N 1
ATOM 803 C CA . LYS A 1 98 ? 10.625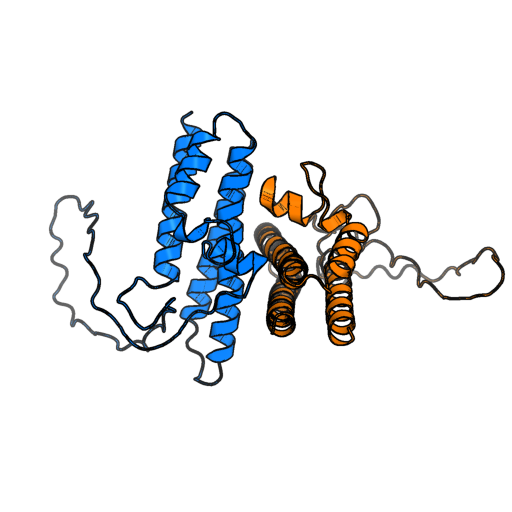 8.852 5.949 1 79.19 98 LYS A CA 1
ATOM 804 C C . LYS A 1 98 ? 10.141 9.898 6.945 1 79.19 98 LYS A C 1
ATOM 806 O O . LYS A 1 98 ? 10.336 11.102 6.738 1 79.19 98 LYS A O 1
ATOM 811 N N . PRO A 1 99 ? 9.406 9.305 7.957 1 73.75 99 PRO A N 1
ATOM 812 C CA . PRO A 1 99 ? 9.016 10.234 9.016 1 73.75 99 PRO A CA 1
ATOM 813 C C . PRO A 1 99 ? 10.203 10.68 9.875 1 73.75 99 PRO A C 1
ATOM 815 O O . PRO A 1 99 ? 11.25 10.023 9.875 1 73.75 99 PRO A O 1
ATOM 818 N N . GLN A 1 100 ? 10.219 11.883 10.258 1 62.41 100 GLN A N 1
ATOM 819 C CA . GLN A 1 100 ? 11.172 12.336 11.266 1 62.41 100 GLN A CA 1
ATOM 820 C C . GLN A 1 100 ? 10.547 12.32 12.656 1 62.41 100 GLN A C 1
ATOM 822 O O . GLN A 1 100 ? 9.336 12.453 12.805 1 62.41 100 GLN A O 1
ATOM 827 N N . HIS A 1 101 ? 11.234 11.477 13.812 1 52.78 101 HIS A N 1
ATOM 828 C CA . HIS A 1 101 ? 10.688 11.328 15.156 1 52.78 101 HIS A CA 1
ATOM 829 C C . HIS A 1 101 ? 10.461 12.688 15.812 1 52.78 101 HIS A C 1
ATOM 831 O O . HIS A 1 101 ? 9.477 12.883 16.531 1 52.78 101 HIS A O 1
ATOM 837 N N . ASP A 1 102 ? 11.656 13.266 16.203 1 41.69 102 ASP A N 1
ATOM 838 C CA . ASP A 1 102 ? 11.859 14 17.438 1 41.69 102 ASP A CA 1
ATOM 839 C C . ASP A 1 102 ? 10.742 15.008 17.672 1 41.69 102 ASP A C 1
ATOM 841 O O . ASP A 1 102 ? 9.961 15.305 16.766 1 41.69 102 ASP A O 1
ATOM 845 N N . GLY A 1 103 ? 11.242 16.016 18.672 1 35.94 103 GLY A N 1
ATOM 846 C CA . GLY A 1 103 ? 11.039 16.719 19.922 1 35.94 103 GLY A CA 1
ATOM 847 C C . GLY A 1 103 ? 10.031 17.844 19.828 1 35.94 103 GLY A C 1
ATOM 848 O O . GLY A 1 103 ? 9.898 18.656 20.75 1 35.94 103 GLY A O 1
ATOM 849 N N . TYR A 1 104 ? 9.859 18.469 18.609 1 37.22 104 TYR A N 1
ATOM 850 C CA . TYR A 1 104 ? 9.211 19.734 18.969 1 37.22 104 TYR A CA 1
ATOM 851 C C . TYR A 1 104 ? 7.715 19.547 19.156 1 37.22 104 TYR A C 1
ATOM 853 O O . TYR A 1 104 ? 7.059 18.891 18.344 1 37.22 104 TYR A O 1
ATOM 861 N N . ILE A 1 105 ? 7.309 19.375 20.344 1 38.09 105 ILE A N 1
ATOM 862 C CA . ILE A 1 105 ? 5.922 19.531 20.781 1 38.09 105 ILE A CA 1
ATOM 863 C C . ILE A 1 105 ? 5.375 20.859 20.266 1 38.09 105 ILE A C 1
ATOM 865 O O . ILE A 1 105 ? 5.719 21.922 20.797 1 38.09 105 ILE A O 1
ATOM 869 N N . PRO A 1 106 ? 5.234 21.172 19.047 1 38.59 106 PRO A N 1
ATOM 870 C CA . PRO A 1 106 ? 4.719 22.531 18.922 1 38.59 106 PRO A CA 1
ATOM 871 C C . PRO A 1 106 ? 3.34 22.703 19.562 1 38.59 106 PRO A C 1
ATOM 873 O O . PRO A 1 106 ? 2.607 21.719 19.719 1 38.59 106 PRO A O 1
ATOM 876 N N . PRO A 1 107 ? 2.92 23.922 20.078 1 32.66 107 PRO A N 1
ATOM 877 C CA . PRO A 1 107 ? 1.629 24.266 20.688 1 32.66 107 PRO A CA 1
ATOM 878 C C . PRO A 1 107 ? 0.446 23.844 19.812 1 32.66 107 PRO A C 1
ATOM 880 O O . PRO A 1 107 ? 0.579 23.766 18.594 1 32.66 107 PRO A O 1
ATOM 883 N N . PRO A 1 108 ? -0.588 23.094 20.422 1 34.34 108 PRO A N 1
ATOM 884 C CA . PRO A 1 108 ? -1.827 22.656 19.766 1 34.34 108 PRO A CA 1
ATOM 885 C C . PRO A 1 108 ? -2.387 23.688 18.797 1 34.34 108 PRO A C 1
ATOM 887 O O . PRO A 1 108 ? -2.5 24.875 19.141 1 34.34 108 PRO A O 1
ATOM 890 N N . ALA A 1 109 ? -2.033 23.719 17.594 1 33.91 109 ALA A N 1
ATOM 891 C CA . ALA A 1 109 ? -2.836 24.656 16.812 1 33.91 109 ALA A CA 1
ATOM 892 C C . ALA A 1 109 ? -4.285 24.672 17.281 1 33.91 109 ALA A C 1
ATOM 894 O O . ALA A 1 109 ? -4.723 23.75 17.984 1 33.91 109 ALA A O 1
ATOM 895 N N . ASP A 1 110 ? -5.195 25.578 16.828 1 30.89 110 ASP A N 1
ATOM 896 C CA . ASP A 1 110 ? -6.559 25.891 17.25 1 30.89 110 ASP A CA 1
ATOM 897 C C . ASP A 1 110 ? -7.422 24.641 17.312 1 30.89 110 ASP A C 1
ATOM 899 O O . ASP A 1 110 ? -7.449 23.859 16.359 1 30.89 110 ASP A O 1
ATOM 903 N N . LYS A 1 111 ? -7.949 24.219 18.578 1 32.31 111 LYS A N 1
ATOM 904 C CA . LYS A 1 111 ? -8.914 23.312 19.172 1 32.31 111 LYS A CA 1
ATOM 905 C C . LYS A 1 111 ? -10.258 23.391 18.453 1 32.31 111 LYS A C 1
ATOM 907 O O . LYS A 1 111 ? -10.992 24.359 18.594 1 32.31 111 LYS A O 1
ATOM 912 N N . VAL A 1 112 ? -10.539 23.094 17.266 1 28.92 112 VAL A N 1
ATOM 913 C CA . VAL A 1 112 ? -11.969 23.141 16.953 1 28.92 112 VAL A CA 1
ATOM 914 C C . VAL A 1 112 ? -12.727 22.156 17.844 1 28.92 112 VAL A C 1
ATOM 916 O O . VAL A 1 112 ? -12.453 20.953 17.812 1 28.92 112 VAL A O 1
ATOM 919 N N . ASN A 1 113 ? -13.281 22.625 19.094 1 25.11 113 ASN A N 1
ATOM 920 C CA . ASN A 1 113 ? -14.18 22.062 20.094 1 25.11 113 ASN A CA 1
ATOM 921 C C . ASN A 1 113 ? -15.508 21.641 19.469 1 25.11 113 ASN A C 1
ATOM 923 O O . ASN A 1 113 ? -16.281 22.484 19.016 1 25.11 113 ASN A O 1
ATOM 927 N N . PHE A 1 114 ? -15.711 20.656 18.812 1 26.48 114 PHE A N 1
ATOM 928 C CA . PHE A 1 114 ? -17.109 20.344 18.516 1 26.48 114 PHE A CA 1
ATOM 929 C C . PHE A 1 114 ? -17.844 19.906 19.766 1 26.48 114 PHE A C 1
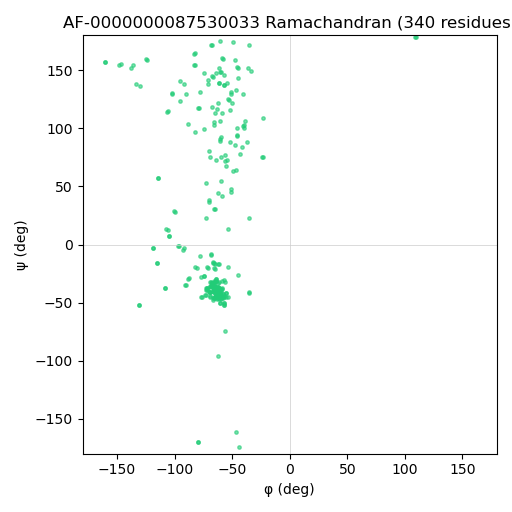ATOM 931 O O . PHE A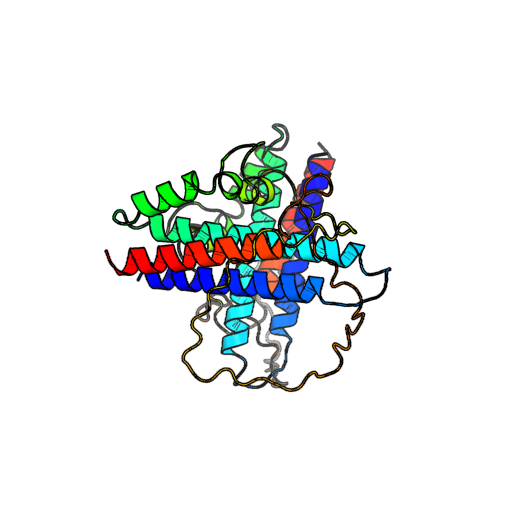 1 114 ? -17.594 18.812 20.297 1 26.48 114 PHE A O 1
ATOM 938 N N . ASN A 1 115 ? -18.25 20.906 20.797 1 24.5 115 ASN A N 1
ATOM 939 C CA . ASN A 1 115 ? -19.109 20.781 21.969 1 24.5 115 ASN A CA 1
ATOM 940 C C . ASN A 1 115 ? -20.5 20.266 21.594 1 24.5 115 ASN A C 1
ATOM 942 O O . ASN A 1 115 ? -21.344 21.016 21.125 1 24.5 115 ASN A O 1
ATOM 946 N N . PHE A 1 116 ? -20.797 19.141 21.25 1 25.98 116 PHE A N 1
ATOM 947 C CA . PHE A 1 116 ? -22.219 18.812 21.234 1 25.98 116 PHE A CA 1
ATOM 948 C C . PHE A 1 116 ? -22.766 18.656 22.656 1 25.98 116 PHE A C 1
ATOM 950 O O . PHE A 1 116 ? -22.984 17.547 23.125 1 25.98 116 PHE A O 1
ATOM 957 N N . THR A 1 117 ? -22.156 19.266 23.875 1 23.5 117 THR A N 1
ATOM 958 C CA . THR A 1 117 ? -22.781 19.062 25.188 1 23.5 117 THR A CA 1
ATOM 959 C C . THR A 1 117 ? -24.172 19.672 25.219 1 23.5 117 THR A C 1
ATOM 961 O O . THR A 1 117 ? -24.375 20.797 24.75 1 23.5 117 THR A O 1
ATOM 964 N N . SER A 1 118 ? -25.281 18.859 25.406 1 25.2 118 SER A N 1
ATOM 965 C CA . SER A 1 118 ? -26.484 19.188 26.156 1 25.2 118 SER A CA 1
ATOM 966 C C . SER A 1 118 ? -26.141 19.859 27.484 1 25.2 118 SER A C 1
ATOM 968 O O . SER A 1 118 ? -25 19.781 27.953 1 25.2 118 SER A O 1
ATOM 970 N N . ASP A 1 119 ? -27.266 20.203 28.547 1 25.67 119 ASP A N 1
ATOM 971 C CA . ASP A 1 119 ? -27.453 21.156 29.641 1 25.67 119 ASP A CA 1
ATOM 972 C C . ASP A 1 119 ? -26.406 20.938 30.734 1 25.67 119 ASP A C 1
ATOM 974 O O . ASP A 1 119 ? -25.781 21.906 31.203 1 25.67 119 ASP A O 1
ATOM 978 N N . LYS A 1 120 ? -26.828 20.078 31.922 1 29.55 120 LYS A N 1
ATOM 979 C CA . LYS A 1 120 ? -26.406 20.312 33.281 1 29.55 120 LYS A CA 1
ATOM 980 C C . LYS A 1 120 ? -24.891 20.188 33.438 1 29.55 120 LYS A C 1
ATOM 982 O O . LYS A 1 120 ? -24.297 19.234 32.906 1 29.55 120 LYS A O 1
ATOM 987 N N . PRO A 1 121 ? -24.172 21.328 33.938 1 26.47 121 PRO A N 1
ATOM 988 C CA . PRO A 1 121 ? -22.734 21.594 34 1 26.47 121 PRO A CA 1
ATOM 989 C C . PRO A 1 121 ? -21.984 20.609 34.875 1 26.47 121 PRO A C 1
ATOM 991 O O . PRO A 1 121 ? -22.234 20.531 36.094 1 26.47 121 PRO A O 1
ATOM 994 N N . TYR A 1 122 ? -22.234 19.281 34.812 1 25.23 122 TYR A N 1
ATOM 995 C CA . TYR A 1 122 ? -21.625 18.484 35.875 1 25.23 122 TYR A CA 1
ATOM 996 C C . TYR A 1 122 ? -20.219 18.969 36.188 1 25.23 122 TYR A C 1
ATOM 998 O O . TYR A 1 122 ? -19.406 19.141 35.25 1 25.23 122 TYR A O 1
ATOM 1006 N N . THR A 1 123 ? -20.094 19.734 37.344 1 27.34 123 THR A N 1
ATOM 1007 C CA . THR A 1 123 ? -18.844 20.281 37.875 1 27.34 123 THR A CA 1
ATOM 1008 C C . THR A 1 123 ? -17.859 19.156 38.188 1 27.34 123 THR A C 1
ATOM 1010 O O . THR A 1 123 ? -18.062 18.375 39.125 1 27.34 123 THR A O 1
ATOM 1013 N N . PRO A 1 124 ? -17.531 18.375 37.469 1 26.23 124 PRO A N 1
ATOM 1014 C CA . PRO A 1 124 ? -16.812 17.266 38.094 1 26.23 124 PRO A CA 1
ATOM 1015 C C . PRO A 1 124 ? -15.672 17.734 39 1 26.23 124 PRO A C 1
ATOM 1017 O O . PRO A 1 124 ? -15.133 18.828 38.812 1 26.23 124 PRO A O 1
ATOM 1020 N N . PRO A 1 125 ? -15.617 17.188 40.219 1 26.53 125 PRO A N 1
ATOM 1021 C CA . PRO A 1 125 ? -14.656 17.562 41.25 1 26.53 125 PRO A CA 1
ATOM 1022 C C . PRO A 1 125 ? -13.273 17.891 40.688 1 26.53 125 PRO A C 1
ATOM 1024 O O . PRO A 1 125 ? -12.945 17.469 39.562 1 26.53 125 PRO A O 1
ATOM 1027 N N . ALA A 1 126 ? -12.5 18.797 41.438 1 26.83 126 ALA A N 1
ATOM 1028 C CA . ALA A 1 126 ? -11.195 19.422 41.188 1 26.83 126 ALA A CA 1
ATOM 1029 C C . ALA A 1 126 ? -10.133 18.359 40.875 1 26.83 126 ALA A C 1
ATOM 1031 O O . ALA A 1 126 ? -8.953 18.688 40.75 1 26.83 126 ALA A O 1
ATOM 1032 N N . GLY A 1 127 ? -10.523 17.203 40.625 1 26.72 127 GLY A N 1
ATOM 1033 C CA . GLY A 1 127 ? -9.5 16.188 40.844 1 26.72 127 GLY A CA 1
ATOM 1034 C C . GLY A 1 127 ? -8.125 16.625 40.375 1 26.72 127 GLY A C 1
ATOM 1035 O O . GLY A 1 127 ? -8.008 17.547 39.562 1 26.72 127 GLY A O 1
ATOM 1036 N N . ASP A 1 128 ? -7.051 16.484 41.281 1 26.98 128 ASP A N 1
ATOM 1037 C CA . ASP A 1 128 ? -5.637 16.797 41.094 1 26.98 128 ASP A CA 1
ATOM 1038 C C . ASP A 1 128 ? -5.188 16.406 39.656 1 26.98 128 ASP A C 1
ATOM 1040 O O . ASP A 1 128 ? -5.496 15.305 39.188 1 26.98 128 ASP A O 1
ATOM 1044 N N . LYS A 1 129 ? -5.02 17.328 38.906 1 27.7 129 LYS A N 1
ATOM 1045 C CA . LYS A 1 129 ? -4.637 17.234 37.5 1 27.7 129 LYS A CA 1
ATOM 1046 C C . LYS A 1 129 ? -3.414 16.344 37.312 1 27.7 129 LYS A C 1
ATOM 1048 O O . LYS A 1 129 ? -2.285 16.766 37.562 1 27.7 129 LYS A O 1
ATOM 1053 N N . ILE A 1 130 ? -3.375 15.117 38 1 24.34 130 ILE A N 1
ATOM 1054 C CA . ILE A 1 130 ? -2.18 14.289 37.844 1 24.34 130 ILE A CA 1
ATOM 1055 C C . ILE A 1 130 ? -1.739 14.312 36.375 1 24.34 130 ILE A C 1
ATOM 1057 O O . ILE A 1 130 ? -2.508 13.938 35.5 1 24.34 130 ILE A O 1
ATOM 1061 N N . VAL A 1 131 ? -1.029 15.281 36 1 27.58 131 VAL A N 1
ATOM 1062 C CA . VAL A 1 131 ? -0.326 15.375 34.75 1 27.58 131 VAL A CA 1
ATOM 1063 C C . VAL A 1 131 ? 0.523 14.125 34.531 1 27.58 131 VAL A C 1
ATOM 1065 O O . VAL A 1 131 ? 1.494 13.891 35.25 1 27.58 131 VAL A O 1
ATOM 1068 N N . PHE A 1 132 ? 0.073 12.875 34.688 1 28.06 132 PHE A N 1
ATOM 1069 C CA . PHE A 1 132 ? 0.969 11.742 34.5 1 28.06 132 PHE A CA 1
ATOM 1070 C C . PHE A 1 132 ? 1.892 11.984 33.312 1 28.06 132 PHE A C 1
ATOM 1072 O O . PHE A 1 132 ? 1.446 12.43 32.25 1 28.06 132 PHE A O 1
ATOM 1079 N N . ASP A 1 133 ? 3.127 12.391 33.438 1 30.5 133 ASP A N 1
ATOM 1080 C CA . ASP A 1 133 ? 4.309 12.43 32.594 1 30.5 133 ASP A CA 1
ATOM 1081 C C . ASP A 1 133 ? 4.371 11.203 31.688 1 30.5 133 ASP A C 1
ATOM 1083 O O . ASP A 1 133 ? 4.965 10.188 32.031 1 30.5 133 ASP A O 1
ATOM 1087 N N . ILE A 1 134 ? 3.396 10.5 31.359 1 33.81 134 ILE A N 1
ATOM 1088 C CA . ILE A 1 134 ? 3.393 9.289 30.547 1 33.81 134 ILE A CA 1
ATOM 1089 C C . ILE A 1 134 ? 4.363 9.453 29.375 1 33.81 134 ILE A C 1
ATOM 1091 O O . ILE A 1 134 ? 4.289 10.43 28.625 1 33.81 134 ILE A O 1
ATOM 1095 N N . GLY A 1 135 ? 5.516 8.969 29.297 1 38.75 135 GLY A N 1
ATOM 1096 C CA .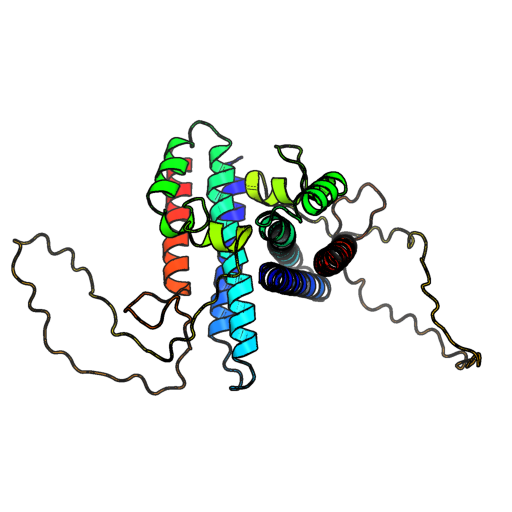 GLY A 1 135 ? 6.621 9.062 28.359 1 38.75 135 GLY A CA 1
ATOM 1097 C C . GLY A 1 135 ? 6.191 9.461 26.969 1 38.75 135 GLY A C 1
ATOM 1098 O O . GLY A 1 135 ? 5.109 9.078 26.5 1 38.75 135 GLY A O 1
ATOM 1099 N N . GLN A 1 136 ? 6.43 10.656 26.359 1 42.25 136 GLN A N 1
ATOM 1100 C CA . GLN A 1 136 ? 5.941 11.484 25.266 1 42.25 136 GLN A CA 1
ATOM 1101 C C . GLN A 1 136 ? 5.664 10.641 24.016 1 42.25 136 GLN A C 1
ATOM 1103 O O . GLN A 1 136 ? 6.543 9.922 23.547 1 42.25 136 GLN A O 1
ATOM 1108 N N . ASN A 1 137 ? 4.652 9.953 23.906 1 51.94 137 ASN A N 1
ATOM 1109 C CA . ASN A 1 137 ? 4.207 9.273 22.688 1 51.94 137 ASN A CA 1
ATOM 1110 C C . ASN A 1 137 ? 4.789 9.93 21.438 1 51.94 137 ASN A C 1
ATOM 1112 O O . ASN A 1 137 ? 4.523 11.102 21.172 1 51.94 137 ASN A O 1
ATOM 1116 N N . LYS A 1 138 ? 6.094 9.68 21.172 1 65.06 138 LYS A N 1
ATOM 1117 C CA . LYS A 1 138 ? 6.871 10.211 20.062 1 65.06 138 LYS A CA 1
ATOM 1118 C C . LYS A 1 138 ? 6.098 10.102 18.75 1 65.06 138 LYS A C 1
ATOM 1120 O O . LYS A 1 138 ? 5.652 9.016 18.375 1 65.06 138 LYS A O 1
ATOM 1125 N N . LYS A 1 139 ? 5.441 11.203 18.469 1 77.62 139 LYS A N 1
ATOM 1126 C CA . LYS A 1 139 ? 4.77 11.328 17.172 1 77.62 139 LYS A CA 1
ATOM 1127 C C . LYS A 1 139 ? 5.777 11.57 16.047 1 77.62 139 LYS A C 1
ATOM 1129 O O . LYS A 1 139 ? 6.891 12.039 16.297 1 77.62 139 LYS A O 1
ATOM 1134 N N . PHE A 1 140 ? 5.383 11.047 14.953 1 79.12 140 PHE A N 1
ATOM 1135 C CA . PHE A 1 140 ? 6.211 11.281 13.781 1 79.12 140 PHE A CA 1
ATOM 1136 C C . PHE A 1 140 ? 5.703 12.469 12.984 1 79.12 140 PHE A C 1
ATOM 1138 O O . PHE A 1 140 ? 4.492 12.703 12.906 1 79.12 140 PHE A O 1
ATOM 1145 N N . TYR A 1 141 ? 6.711 13.203 12.523 1 75.31 141 TYR A N 1
ATOM 1146 C CA . TYR A 1 141 ? 6.41 14.375 11.695 1 75.31 141 TYR A CA 1
ATOM 1147 C C . TYR A 1 141 ? 7.129 14.297 10.359 1 75.31 141 TYR A C 1
ATOM 1149 O O . TYR A 1 141 ? 8.086 13.531 10.203 1 75.31 141 TYR A O 1
ATOM 1157 N N . PHE A 1 142 ? 6.602 15.062 9.383 1 70.56 142 PHE A N 1
ATOM 1158 C CA . PHE A 1 142 ? 7.242 15.07 8.07 1 70.56 142 PHE A CA 1
ATOM 1159 C C . PHE A 1 142 ? 8.539 15.859 8.109 1 70.56 142 PHE A C 1
ATOM 1161 O O . PHE A 1 142 ? 9.492 15.539 7.391 1 70.56 142 PHE A O 1
ATOM 1168 N N . THR A 1 143 ? 8.445 16.969 8.766 1 66.44 143 THR A N 1
ATOM 1169 C CA . THR A 1 143 ? 9.625 17.812 8.922 1 66.44 143 THR A CA 1
ATOM 1170 C C . THR A 1 143 ? 9.734 18.328 10.352 1 66.44 143 THR A C 1
ATOM 1172 O O . THR A 1 143 ? 8.742 18.391 11.07 1 66.44 143 THR A O 1
ATOM 1175 N N . LYS A 1 144 ? 10.945 18.625 10.711 1 62.22 144 LYS A N 1
ATOM 1176 C CA . LYS A 1 144 ? 11.172 19.203 12.031 1 62.22 144 LYS A CA 1
ATOM 1177 C C . LYS A 1 144 ? 11.172 20.719 11.977 1 62.22 144 LYS A C 1
ATOM 1179 O O . LYS A 1 144 ? 11.141 21.391 13.008 1 62.22 144 LYS A O 1
ATOM 1184 N N . GLU A 1 145 ? 11.07 21.266 10.797 1 61.31 145 GLU A N 1
ATOM 1185 C CA . GLU A 1 145 ? 11.398 22.672 10.609 1 61.31 145 GLU A CA 1
ATOM 1186 C C . GLU A 1 145 ? 10.18 23.562 10.852 1 61.31 145 GLU A C 1
ATOM 1188 O O . GLU A 1 145 ? 10.32 24.719 11.258 1 61.31 145 GLU A O 1
ATOM 1193 N N . ILE A 1 146 ? 8.945 23.109 10.609 1 61.75 146 ILE A N 1
ATOM 1194 C CA . ILE A 1 146 ? 7.754 23.953 10.711 1 61.75 146 ILE A CA 1
ATOM 1195 C C . ILE A 1 146 ? 6.699 23.25 11.562 1 61.75 146 ILE A C 1
ATOM 1197 O O . ILE A 1 146 ? 6.574 22.031 11.523 1 61.75 146 ILE A O 1
ATOM 1201 N N . PRO A 1 147 ? 6.109 24.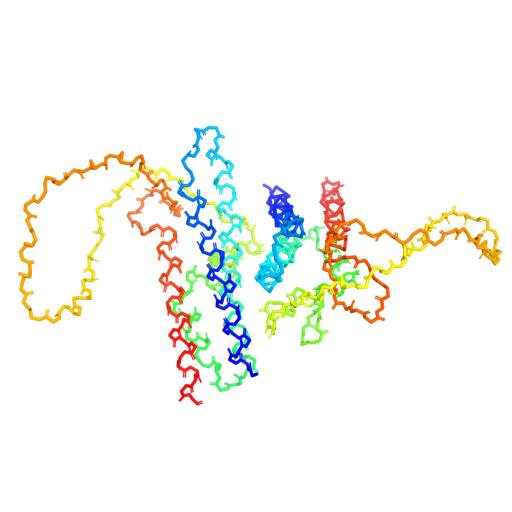109 12.438 1 64.5 147 PRO A N 1
ATOM 1202 C CA . PRO A 1 147 ? 4.973 23.516 13.141 1 64.5 147 PRO A CA 1
ATOM 1203 C C . PRO A 1 147 ? 3.979 22.844 12.195 1 64.5 147 PRO A C 1
ATOM 1205 O O . PRO A 1 147 ? 3.617 23.422 11.164 1 64.5 147 PRO A O 1
ATOM 1208 N N . GLN A 1 148 ? 3.791 21.594 12.43 1 69.81 148 GLN A N 1
ATOM 1209 C CA . GLN A 1 148 ? 2.863 20.828 11.609 1 69.81 148 GLN A CA 1
ATOM 1210 C C . GLN A 1 148 ? 2.158 19.75 12.43 1 69.81 148 GLN A C 1
ATOM 1212 O O . GLN A 1 148 ? 2.59 19.438 13.539 1 69.81 148 GLN A O 1
ATOM 1217 N N . ASN A 1 149 ? 1.029 19.406 11.945 1 77.19 149 ASN A N 1
ATOM 1218 C CA . ASN A 1 149 ? 0.38 18.234 12.539 1 77.19 149 ASN A CA 1
ATOM 1219 C C . ASN A 1 149 ? 1.245 16.984 12.398 1 77.19 1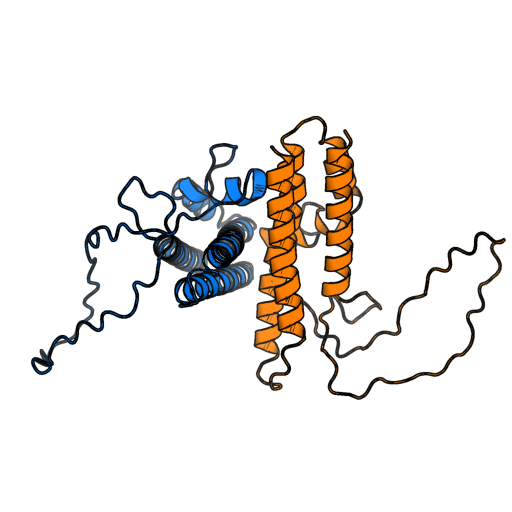49 ASN A C 1
ATOM 1221 O O . ASN A 1 149 ? 2.068 16.891 11.492 1 77.19 149 ASN A O 1
ATOM 1225 N N . SER A 1 150 ? 1.072 16.141 13.43 1 85.81 150 SER A N 1
ATOM 1226 C CA . SER A 1 150 ? 1.725 14.852 13.266 1 85.81 150 SER A CA 1
ATOM 1227 C C . SER A 1 150 ? 1.237 14.141 12 1 85.81 150 SER A C 1
ATOM 1229 O O . SER A 1 150 ? 0.18 14.477 11.469 1 85.81 150 SER A O 1
ATOM 1231 N N . ILE A 1 151 ? 2.014 13.273 11.602 1 89.88 151 ILE A N 1
ATOM 1232 C CA . ILE A 1 151 ? 1.649 12.516 10.406 1 89.88 151 ILE A CA 1
ATOM 1233 C C . ILE A 1 151 ? 0.34 11.766 10.656 1 89.88 151 ILE A C 1
ATOM 1235 O O . ILE A 1 151 ? -0.536 11.734 9.781 1 89.88 151 ILE A O 1
ATOM 1239 N N . THR A 1 152 ? 0.184 11.172 11.82 1 92.06 152 THR A N 1
ATOM 1240 C CA . THR A 1 152 ? -1.032 10.414 12.102 1 92.06 152 THR A CA 1
ATOM 1241 C C . THR A 1 152 ? -2.244 11.336 12.148 1 92.06 152 THR A C 1
ATOM 1243 O O . THR A 1 152 ? -3.34 10.961 11.734 1 92.06 152 THR A O 1
ATOM 1246 N N . ASP A 1 153 ? -2.068 12.539 12.609 1 89.94 153 ASP A N 1
ATOM 1247 C CA . ASP A 1 153 ? -3.16 13.5 12.594 1 89.94 153 ASP A CA 1
ATOM 1248 C C . ASP A 1 153 ? -3.533 13.883 11.164 1 89.94 153 ASP A C 1
ATOM 1250 O O . ASP A 1 153 ? -4.715 13.984 10.828 1 89.94 153 ASP A O 1
ATOM 1254 N N . PHE A 1 154 ? -2.549 14.148 10.445 1 91.31 154 PHE A N 1
ATOM 1255 C CA . PHE A 1 154 ? -2.746 14.445 9.031 1 91.31 154 PHE A CA 1
ATOM 1256 C C . PHE A 1 154 ? -3.498 13.312 8.344 1 91.31 154 PHE A C 1
ATOM 1258 O O . PHE A 1 154 ? -4.449 13.555 7.598 1 91.31 154 PHE A O 1
ATOM 1265 N N . CYS A 1 155 ? -3.111 12.141 8.609 1 95.31 155 CYS A N 1
ATOM 1266 C CA . CYS A 1 155 ? -3.727 10.961 8.008 1 95.31 155 CYS A CA 1
ATOM 1267 C C . CYS A 1 155 ? -5.172 10.805 8.469 1 95.31 155 CYS A C 1
ATOM 1269 O O . CYS A 1 155 ? -6.047 10.453 7.676 1 95.31 155 CYS A O 1
ATOM 1271 N N . ASN A 1 156 ? -5.398 11.047 9.695 1 94.81 156 ASN A N 1
ATOM 1272 C CA . ASN A 1 156 ? -6.758 10.977 10.219 1 94.81 156 ASN A CA 1
ATOM 1273 C C . ASN A 1 156 ? -7.672 12 9.555 1 94.81 156 ASN A C 1
ATOM 1275 O O . ASN A 1 156 ? -8.828 11.703 9.25 1 94.81 156 ASN A O 1
ATOM 1279 N N . GLU A 1 157 ? -7.164 13.141 9.359 1 95.06 157 GLU A N 1
ATOM 1280 C CA . GLU A 1 157 ? -7.926 14.172 8.664 1 95.06 157 GLU A CA 1
ATOM 1281 C C . GLU A 1 157 ? -8.297 13.727 7.254 1 95.06 157 GLU A C 1
ATOM 1283 O O . GLU A 1 157 ? -9.445 13.883 6.828 1 95.06 157 GLU A O 1
ATOM 1288 N N . HIS A 1 158 ? -7.355 13.195 6.641 1 96.62 158 HIS A N 1
ATOM 1289 C CA . HIS A 1 158 ? -7.617 12.758 5.277 1 96.62 158 HIS A CA 1
ATOM 1290 C C . HIS A 1 158 ? -8.609 11.602 5.25 1 96.62 158 HIS A C 1
ATOM 1292 O O . HIS A 1 158 ? -9.461 11.523 4.363 1 96.62 158 HIS A O 1
ATOM 1298 N N . MET A 1 159 ? -8.492 10.75 6.203 1 96.81 159 MET A N 1
ATOM 1299 C CA . MET A 1 159 ? -9.445 9.656 6.324 1 96.81 159 MET A CA 1
ATOM 1300 C C . MET A 1 159 ? -10.867 10.188 6.457 1 96.81 159 MET A C 1
ATOM 1302 O O . MET A 1 159 ? -11.789 9.664 5.828 1 96.81 159 MET A O 1
ATOM 1306 N N . THR A 1 160 ? -11.023 11.156 7.211 1 95.81 160 THR A N 1
ATOM 1307 C CA . THR A 1 160 ? -12.328 11.773 7.402 1 95.81 160 THR A CA 1
ATOM 1308 C C . THR A 1 160 ? -12.852 12.352 6.086 1 95.81 160 THR A C 1
ATOM 1310 O O . THR A 1 160 ? -14.031 12.211 5.766 1 95.81 160 THR A O 1
ATOM 1313 N N . GLU A 1 161 ? -12 12.984 5.34 1 97.56 161 GLU A N 1
ATOM 1314 C CA . GLU A 1 161 ? -12.367 13.523 4.035 1 97.56 161 GLU A CA 1
ATOM 1315 C C . GLU A 1 161 ? -12.875 12.422 3.105 1 97.56 161 GLU A C 1
ATOM 1317 O O . GLU A 1 161 ? -13.828 12.625 2.35 1 97.56 161 GLU A O 1
ATOM 1322 N N . LEU A 1 162 ? -12.266 11.297 3.193 1 98 162 LEU A N 1
ATOM 1323 C CA . LEU A 1 162 ? -12.648 10.188 2.328 1 98 162 LEU A CA 1
ATOM 1324 C C . LEU A 1 162 ? -14 9.617 2.744 1 98 162 LEU A C 1
ATOM 1326 O O . LEU A 1 162 ? -14.797 9.227 1.893 1 98 162 LEU A O 1
ATOM 1330 N N . VAL A 1 163 ? -14.195 9.578 4.047 1 96.81 163 VAL A N 1
ATOM 1331 C CA . VAL A 1 163 ? -15.492 9.102 4.527 1 96.81 163 VAL A CA 1
ATOM 1332 C C . VAL A 1 163 ? -16.594 10.047 4.055 1 96.81 163 VAL A C 1
ATOM 1334 O O . VAL A 1 163 ? -17.656 9.594 3.619 1 96.81 163 VAL A O 1
ATOM 1337 N N . VAL A 1 164 ? -16.344 11.312 4.09 1 96.5 164 VAL A N 1
ATOM 1338 C CA . VAL A 1 164 ? -17.281 12.305 3.594 1 96.5 164 VAL A CA 1
ATOM 1339 C C . VAL A 1 164 ? -17.5 12.102 2.096 1 96.5 164 VAL A C 1
ATOM 1341 O O . VAL A 1 164 ? -18.641 12.172 1.612 1 96.5 164 VAL A O 1
ATOM 1344 N N . LEU A 1 165 ? -16.453 11.859 1.364 1 97.5 165 LEU A N 1
ATOM 1345 C CA . LEU A 1 165 ? -16.547 11.609 -0.07 1 97.5 165 LEU A CA 1
ATOM 1346 C C . LEU A 1 165 ? -17.469 10.438 -0.362 1 97.5 165 LEU A C 1
ATOM 1348 O O . LEU A 1 165 ? -18.312 10.516 -1.264 1 97.5 165 LEU A O 1
ATOM 1352 N N . ILE A 1 166 ? -17.297 9.383 0.412 1 97 166 ILE A N 1
ATOM 1353 C CA . ILE A 1 166 ? -18.125 8.203 0.229 1 97 166 ILE A CA 1
ATOM 1354 C C . ILE A 1 166 ? -19.594 8.562 0.479 1 97 166 ILE A C 1
ATOM 1356 O O . ILE A 1 166 ? -20.484 8.148 -0.273 1 97 166 ILE A O 1
ATOM 1360 N N . THR A 1 167 ? -19.812 9.336 1.488 1 95.88 167 THR A N 1
ATOM 1361 C CA . THR A 1 167 ? -21.172 9.758 1.814 1 95.88 167 THR A CA 1
ATOM 1362 C C . THR A 1 167 ? -21.766 10.602 0.686 1 95.88 167 THR A C 1
ATOM 1364 O O . THR A 1 167 ? -22.922 10.438 0.332 1 95.88 167 THR A O 1
ATOM 1367 N N . GLU A 1 168 ? -21 11.438 0.099 1 96.5 168 GLU A N 1
ATOM 1368 C CA . GLU A 1 168 ? -21.438 12.242 -1.037 1 96.5 168 GLU A CA 1
ATOM 1369 C C . GLU A 1 168 ? -21.781 11.359 -2.236 1 96.5 168 GLU A C 1
ATOM 1371 O O . GLU A 1 168 ? -22.766 11.609 -2.938 1 96.5 168 GLU A O 1
ATOM 1376 N N . CYS A 1 169 ? -20.984 10.359 -2.379 1 96.06 169 CYS A N 1
ATOM 1377 C CA . CYS A 1 169 ? -21.234 9.445 -3.49 1 96.06 169 CYS A CA 1
ATOM 1378 C C . CYS A 1 169 ? -22.531 8.672 -3.291 1 96.06 169 CYS A C 1
ATOM 1380 O O . CYS A 1 169 ? -23.234 8.391 -4.254 1 96.06 169 CYS A O 1
ATOM 1382 N N . GLU A 1 170 ? -22.859 8.383 -2.088 1 94.38 170 GLU A N 1
ATOM 1383 C CA . GLU A 1 170 ? -24.078 7.629 -1.775 1 94.38 170 GLU A CA 1
ATOM 1384 C C . GLU A 1 170 ? -25.328 8.469 -2.01 1 94.38 170 GLU A C 1
ATOM 1386 O O . GLU A 1 170 ? -26.406 7.934 -2.209 1 94.38 170 GLU A O 1
ATOM 1391 N N . ASN A 1 171 ? -25.109 9.727 -2.033 1 92.62 171 ASN A N 1
ATOM 1392 C CA . ASN A 1 171 ? -26.234 10.641 -2.174 1 92.62 171 ASN A CA 1
ATOM 1393 C C . ASN A 1 171 ? -26.438 11.07 -3.623 1 92.62 171 ASN A C 1
ATOM 1395 O O . ASN A 1 171 ? -27.281 11.922 -3.916 1 92.62 171 ASN A O 1
ATOM 1399 N N . ILE A 1 172 ? -25.641 10.633 -4.543 1 87.81 172 ILE A N 1
ATOM 1400 C CA . ILE A 1 172 ? -25.812 10.891 -5.969 1 87.81 172 ILE A CA 1
ATOM 1401 C C . ILE A 1 172 ? -26.641 9.773 -6.602 1 87.81 172 ILE A C 1
ATOM 1403 O O . ILE A 1 172 ? -26.406 8.594 -6.34 1 87.81 172 ILE A O 1
ATOM 1407 N N . MET B 1 1 ? 21.328 6.707 -3.98 1 86.12 1 MET B N 1
ATOM 1408 C CA . MET B 1 1 ? 21.266 6.07 -5.293 1 86.12 1 MET B CA 1
ATOM 1409 C C . MET B 1 1 ? 19.938 5.344 -5.484 1 86.12 1 MET B C 1
ATOM 1411 O O . MET B 1 1 ? 19.281 4.977 -4.512 1 86.12 1 MET B O 1
ATOM 1415 N N . ILE B 1 2 ? 19.484 5.238 -6.688 1 93.75 2 ILE B N 1
ATOM 1416 C CA . ILE B 1 2 ? 18.203 4.68 -7.086 1 93.75 2 ILE B CA 1
ATOM 1417 C C . ILE B 1 2 ? 18.078 3.242 -6.586 1 93.75 2 ILE B C 1
ATOM 1419 O O . ILE B 1 2 ? 17 2.805 -6.18 1 93.75 2 ILE B O 1
ATOM 1423 N N . ILE B 1 3 ? 19.219 2.582 -6.496 1 95.62 3 ILE B N 1
ATOM 1424 C CA . ILE B 1 3 ? 19.234 1.19 -6.059 1 95.62 3 ILE B CA 1
ATOM 1425 C C . ILE B 1 3 ? 18.953 1.117 -4.562 1 95.62 3 ILE B C 1
ATOM 1427 O O . ILE B 1 3 ? 18.25 0.217 -4.102 1 95.62 3 ILE B O 1
ATOM 1431 N N . GLU B 1 4 ? 19.469 2.064 -3.857 1 95.06 4 GLU B N 1
ATOM 1432 C CA . GLU B 1 4 ? 19.219 2.098 -2.42 1 95.06 4 GLU B CA 1
ATOM 1433 C C . GLU B 1 4 ? 17.734 2.336 -2.119 1 95.06 4 GLU B C 1
ATOM 1435 O O . GLU B 1 4 ? 17.188 1.724 -1.206 1 95.06 4 GLU B O 1
ATOM 1440 N N . LYS B 1 5 ? 17.172 3.146 -2.879 1 95.31 5 LYS B N 1
ATOM 1441 C CA . LYS B 1 5 ? 15.75 3.408 -2.717 1 95.31 5 LYS B CA 1
ATOM 1442 C C . LYS B 1 5 ? 14.922 2.168 -3.045 1 95.31 5 LYS B C 1
ATOM 1444 O O . LYS B 1 5 ? 13.945 1.866 -2.354 1 95.31 5 LYS B O 1
ATOM 1449 N N . ALA B 1 6 ? 15.32 1.487 -4.086 1 97.31 6 ALA B N 1
ATOM 1450 C CA . ALA B 1 6 ? 14.641 0.25 -4.457 1 97.31 6 ALA B CA 1
ATOM 1451 C C . ALA B 1 6 ? 14.805 -0.812 -3.375 1 97.31 6 ALA B C 1
ATOM 1453 O O . ALA B 1 6 ? 13.859 -1.549 -3.07 1 97.31 6 ALA B O 1
ATOM 1454 N N . LYS B 1 7 ? 16 -0.843 -2.758 1 96.94 7 LYS B N 1
ATOM 1455 C CA . LYS B 1 7 ? 16.25 -1.8 -1.685 1 96.94 7 LYS B CA 1
ATOM 1456 C C . LYS B 1 7 ? 15.383 -1.509 -0.467 1 96.94 7 LYS B C 1
ATOM 1458 O O . LYS B 1 7 ? 14.945 -2.43 0.229 1 96.94 7 LYS B O 1
ATOM 1463 N N . GLU B 1 8 ? 15.102 -0.274 -0.268 1 95.06 8 GLU B N 1
ATOM 1464 C CA . GLU B 1 8 ? 14.219 0.092 0.833 1 95.06 8 GLU B CA 1
ATOM 1465 C C . GLU B 1 8 ? 12.797 -0.404 0.586 1 95.06 8 GLU B C 1
ATOM 1467 O O . GLU B 1 8 ? 12.094 -0.783 1.525 1 95.06 8 GLU B O 1
ATOM 1472 N N . LYS B 1 9 ? 12.422 -0.408 -0.656 1 97.19 9 LYS B N 1
ATOM 1473 C CA . LYS B 1 9 ? 11.094 -0.923 -0.974 1 97.19 9 LYS B CA 1
ATOM 1474 C C . LYS B 1 9 ? 11.055 -2.445 -0.874 1 97.19 9 LYS B C 1
ATOM 1476 O O . LYS B 1 9 ? 10.023 -3.025 -0.525 1 97.19 9 LYS B O 1
ATOM 1481 N N . ILE B 1 10 ? 12.211 -3.057 -1.086 1 97.19 10 ILE B N 1
ATOM 1482 C CA . ILE B 1 10 ? 12.305 -4.488 -0.833 1 97.19 10 ILE B CA 1
ATOM 1483 C C . ILE B 1 10 ? 12.094 -4.766 0.654 1 97.19 10 ILE B C 1
ATOM 1485 O O . ILE B 1 10 ? 11.359 -5.688 1.024 1 97.19 10 ILE B O 1
ATOM 1489 N N . GLU B 1 11 ? 12.695 -3.957 1.415 1 95.88 11 GLU B N 1
ATOM 1490 C CA . GLU B 1 11 ? 12.516 -4.105 2.855 1 95.88 11 GLU B CA 1
ATOM 1491 C C . GLU B 1 11 ? 11.062 -3.885 3.26 1 95.88 11 GLU B C 1
ATOM 1493 O O . GLU B 1 11 ? 10.531 -4.59 4.125 1 95.88 11 GLU B O 1
ATOM 1498 N N . GLU B 1 12 ? 10.461 -2.957 2.674 1 97.06 12 GLU B N 1
ATOM 1499 C CA . GLU B 1 12 ? 9.039 -2.707 2.906 1 97.06 12 GLU B CA 1
ATOM 1500 C C . GLU B 1 12 ? 8.195 -3.92 2.527 1 97.06 12 GLU B C 1
ATOM 1502 O O . GLU B 1 12 ? 7.309 -4.328 3.279 1 97.06 12 GLU B O 1
ATOM 1507 N N . SER B 1 13 ? 8.5 -4.48 1.385 1 97.81 13 SER B N 1
ATOM 1508 C CA . SER B 1 13 ? 7.781 -5.664 0.937 1 97.81 13 SER B CA 1
ATOM 1509 C C . SER B 1 13 ? 7.992 -6.836 1.892 1 97.81 13 SER B C 1
ATOM 1511 O O . SER B 1 13 ? 7.055 -7.578 2.189 1 97.81 13 SER B O 1
ATOM 1513 N N . LYS B 1 14 ? 9.211 -6.961 2.371 1 96.56 14 LYS B N 1
ATOM 1514 C CA . LYS B 1 14 ? 9.516 -8.016 3.338 1 96.56 14 LYS B CA 1
ATOM 1515 C C . LYS B 1 14 ? 8.711 -7.828 4.621 1 96.56 14 LYS B C 1
ATOM 1517 O O . LYS B 1 14 ? 8.211 -8.805 5.191 1 96.56 14 LYS B O 1
ATOM 1522 N N . TYR B 1 15 ? 8.617 -6.691 5.023 1 96.06 15 TYR B N 1
ATOM 1523 C CA . TYR B 1 15 ? 7.848 -6.371 6.219 1 96.06 15 TYR B CA 1
ATOM 1524 C C . TYR B 1 15 ? 6.406 -6.852 6.078 1 96.06 15 TYR B C 1
ATOM 1526 O O . TYR B 1 15 ? 5.887 -7.539 6.961 1 96.06 15 TYR B O 1
ATOM 1534 N N . PHE B 1 16 ? 5.75 -6.496 5.008 1 97.88 16 PHE B N 1
ATOM 1535 C CA . PHE B 1 16 ? 4.348 -6.852 4.836 1 97.88 16 PHE B CA 1
ATOM 1536 C C . PHE B 1 16 ? 4.188 -8.352 4.645 1 97.88 16 PHE B C 1
ATOM 1538 O O . PHE B 1 16 ? 3.207 -8.945 5.109 1 97.88 16 PHE B O 1
ATOM 1545 N N . LEU B 1 17 ? 5.141 -8.93 3.975 1 96.88 17 LEU B N 1
ATOM 1546 C CA . LEU B 1 17 ? 5.09 -10.383 3.828 1 96.88 17 LEU B CA 1
ATOM 1547 C C . LEU B 1 17 ? 5.203 -11.07 5.188 1 96.88 17 LEU B C 1
ATOM 1549 O O . LEU B 1 17 ? 4.473 -12.023 5.469 1 96.88 17 LEU B O 1
ATOM 1553 N N . GLN B 1 18 ? 6.082 -10.586 5.961 1 95.81 18 GLN B N 1
ATOM 1554 C CA . GLN B 1 18 ? 6.238 -11.148 7.301 1 95.81 18 GLN B CA 1
ATOM 1555 C C . GLN B 1 18 ? 4.953 -11.008 8.109 1 95.81 18 GLN B C 1
ATOM 1557 O O . GLN B 1 18 ? 4.551 -11.93 8.82 1 95.81 18 GLN B O 1
ATOM 1562 N N . LYS B 1 19 ? 4.352 -9.883 8.016 1 95.62 19 LYS B N 1
ATOM 1563 C CA . LYS B 1 19 ? 3.094 -9.672 8.727 1 95.62 19 LYS B CA 1
ATOM 1564 C C . LYS B 1 19 ? 2.006 -10.602 8.203 1 95.62 19 LYS B C 1
ATOM 1566 O O . LYS B 1 19 ? 1.162 -11.07 8.977 1 95.62 19 LYS B O 1
ATOM 1571 N N . MET B 1 20 ? 1.967 -10.852 6.953 1 93.88 20 MET B N 1
ATOM 1572 C CA . MET B 1 20 ? 1.023 -11.805 6.367 1 93.88 20 MET B CA 1
ATOM 1573 C C . MET B 1 20 ? 1.213 -13.195 6.965 1 93.88 20 MET B C 1
ATOM 1575 O O . MET B 1 20 ? 0.242 -13.844 7.355 1 93.88 20 MET B O 1
ATOM 1579 N N . VAL B 1 21 ? 2.469 -13.578 7.027 1 91.25 21 VAL B N 1
ATOM 1580 C CA . VAL B 1 21 ? 2.791 -14.891 7.57 1 91.25 21 VAL B CA 1
ATOM 1581 C C . VAL B 1 21 ? 2.355 -14.977 9.031 1 91.25 21 VAL B C 1
ATOM 1583 O O . VAL B 1 21 ? 1.785 -15.977 9.461 1 91.25 21 VAL B O 1
ATOM 1586 N N . GLU B 1 22 ? 2.58 -13.914 9.75 1 91.06 22 GLU B N 1
ATOM 1587 C CA . GLU B 1 22 ? 2.168 -13.852 11.148 1 91.06 22 GLU B CA 1
ATOM 1588 C C . GLU B 1 22 ? 0.651 -13.953 11.281 1 91.06 22 GLU B C 1
ATOM 1590 O O . GLU B 1 22 ? 0.143 -14.609 12.195 1 91.06 22 GLU B O 1
ATOM 1595 N N . THR B 1 23 ? -0.007 -13.242 10.406 1 89 23 THR B N 1
ATOM 1596 C CA . THR B 1 23 ? -1.466 -13.258 10.422 1 89 23 THR B CA 1
ATOM 1597 C C . THR B 1 23 ? -1.993 -14.664 10.141 1 89 23 THR B C 1
ATOM 1599 O O . THR B 1 23 ? -2.965 -15.094 10.766 1 89 23 THR B O 1
ATOM 1602 N N . GLU B 1 24 ? -1.399 -15.367 9.289 1 83.12 24 GLU B N 1
ATOM 1603 C CA . GLU B 1 24 ? -1.774 -16.734 8.953 1 83.12 24 GLU B CA 1
ATOM 1604 C C . GLU B 1 24 ? -1.549 -17.672 10.141 1 83.12 24 GLU B C 1
ATOM 1606 O O . GLU B 1 24 ? -2.326 -18.609 10.359 1 83.12 24 GLU B O 1
ATOM 1611 N N . SER B 1 25 ? -0.488 -17.438 10.859 1 79.88 25 SER B N 1
ATOM 1612 C CA . SER B 1 25 ? -0.07 -18.328 11.93 1 79.88 25 SER B CA 1
ATOM 1613 C C . SER B 1 25 ? -0.86 -18.078 13.203 1 79.88 25 SER B C 1
ATOM 1615 O O . SER B 1 25 ? -0.835 -18.891 14.133 1 79.88 25 SER B O 1
ATOM 1617 N N . SER B 1 26 ? -1.43 -16.938 13.273 1 75 26 SER B N 1
ATOM 1618 C CA . SER B 1 26 ? -2.129 -16.594 14.508 1 75 26 SER B CA 1
ATOM 1619 C C . SER B 1 26 ? -3.332 -17.5 14.734 1 75 26 SER B C 1
ATOM 1621 O O . SER B 1 26 ? -4.07 -17.812 13.797 1 75 26 SER B O 1
ATOM 1623 N N . CYS B 1 27 ? -3.242 -18.5 15.703 1 57.97 27 CYS B N 1
ATOM 1624 C CA . CYS B 1 27 ? -4.172 -19.562 16.078 1 57.97 27 CYS B CA 1
ATOM 1625 C C . CYS B 1 27 ? -5.395 -18.984 16.781 1 57.97 27 CYS B C 1
ATOM 1627 O O . CYS B 1 27 ? -5.375 -18.797 18 1 57.97 27 CYS B O 1
ATOM 1629 N N . ASP B 1 28 ? -5.848 -17.922 16.359 1 56.03 28 ASP B N 1
ATOM 1630 C CA . ASP B 1 28 ? -6.949 -17.578 17.25 1 56.03 28 ASP B CA 1
ATOM 1631 C C . ASP B 1 28 ? -8.234 -18.297 16.844 1 56.03 28 ASP B C 1
ATOM 1633 O O . ASP B 1 28 ? -8.328 -18.828 15.734 1 56.03 28 ASP B O 1
ATOM 1637 N N . SER B 1 29 ? -9.172 -18.344 17.703 1 52.38 29 SER B N 1
ATOM 1638 C CA . SER B 1 29 ? -10.492 -18.953 17.672 1 52.38 29 SER B CA 1
ATOM 1639 C C . SER B 1 29 ? -11.211 -18.656 16.359 1 52.38 29 SER B C 1
ATOM 1641 O O . SER B 1 29 ? -10.812 -17.766 15.617 1 52.38 29 SER B O 1
ATOM 1643 N N . SER B 1 30 ? -12.109 -19.578 16 1 52.38 30 SER B N 1
ATOM 1644 C CA . SER B 1 30 ? -13 -19.531 14.852 1 52.38 30 SER B CA 1
ATOM 1645 C C . SER B 1 30 ? -13.469 -18.094 14.57 1 52.38 30 SER B C 1
ATOM 1647 O O . SER B 1 30 ? -13.602 -17.703 13.414 1 52.38 30 SER B O 1
ATOM 1649 N N . ASP B 1 31 ? -13.812 -17.328 15.695 1 53.72 31 ASP B N 1
ATOM 1650 C CA . ASP B 1 31 ? -14.453 -16.031 15.586 1 53.72 31 ASP B CA 1
ATOM 1651 C C . ASP B 1 31 ? -13.508 -14.992 14.984 1 53.72 31 ASP B C 1
ATOM 1653 O O . ASP B 1 31 ? -13.945 -14.031 14.352 1 53.72 31 ASP B O 1
ATOM 1657 N N . GLY B 1 32 ? -12.172 -15.461 14.852 1 65.75 32 GLY B N 1
ATOM 1658 C CA . GLY B 1 32 ? -11.18 -14.492 14.422 1 65.75 32 GLY B CA 1
ATOM 1659 C C . GLY B 1 32 ? -10.742 -14.672 12.984 1 65.75 32 GLY B C 1
ATOM 1660 O O . GLY B 1 32 ? -9.867 -13.953 12.5 1 65.75 32 GLY B O 1
ATOM 1661 N N . ALA B 1 33 ? -11.602 -15.555 12.336 1 68 33 ALA B N 1
ATOM 1662 C CA . ALA B 1 33 ? -11.164 -15.922 10.992 1 68 33 ALA B CA 1
ATOM 1663 C C . ALA B 1 33 ? -11.445 -14.805 9.992 1 68 33 ALA B C 1
ATOM 1665 O O . ALA B 1 33 ? -10.594 -14.477 9.164 1 68 33 ALA B O 1
ATOM 1666 N N . LYS B 1 34 ? -12.68 -14.312 10.156 1 74.06 34 LYS B N 1
ATOM 1667 C CA . LYS B 1 34 ? -13.047 -13.25 9.227 1 74.06 34 LYS B CA 1
ATOM 1668 C C . LYS B 1 34 ? -12.141 -12.031 9.406 1 74.06 34 LYS B C 1
ATOM 1670 O O . LYS B 1 34 ? -11.758 -11.391 8.422 1 74.06 34 LYS B O 1
ATOM 1675 N N . ASP B 1 35 ? -11.82 -11.805 10.57 1 82.44 35 ASP B N 1
ATOM 1676 C CA . ASP B 1 35 ? -10.938 -10.68 10.844 1 82.44 35 ASP B CA 1
ATOM 1677 C C . ASP B 1 35 ? -9.531 -10.938 10.32 1 82.44 35 ASP B C 1
ATOM 1679 O O . ASP B 1 35 ? -8.875 -10.031 9.797 1 82.44 35 ASP B O 1
ATOM 1683 N N . ARG B 1 36 ? -9.195 -12.141 10.359 1 85.25 36 ARG B N 1
ATOM 1684 C CA . ARG B 1 36 ? -7.871 -12.508 9.867 1 85.25 36 ARG B CA 1
ATOM 1685 C C . ARG B 1 36 ? -7.801 -12.422 8.352 1 85.25 36 ARG B C 1
ATOM 1687 O O . ARG B 1 36 ? -6.793 -11.992 7.793 1 85.25 36 ARG B O 1
ATOM 1694 N N . GLU B 1 37 ? -8.852 -12.828 7.762 1 86.5 37 GLU B N 1
ATOM 1695 C CA . GLU B 1 37 ? -8.922 -12.742 6.305 1 86.5 37 GLU B CA 1
ATOM 1696 C C . GLU B 1 37 ? -8.844 -11.297 5.832 1 86.5 37 GLU B C 1
ATOM 1698 O O . GLU B 1 37 ? -8.156 -10.992 4.859 1 86.5 37 GLU B O 1
ATOM 1703 N N . LYS B 1 38 ? -9.539 -10.523 6.551 1 90 38 LYS B N 1
ATOM 1704 C CA . LYS B 1 38 ? -9.539 -9.102 6.211 1 90 38 LYS B CA 1
ATOM 1705 C C . LYS B 1 38 ? -8.156 -8.484 6.414 1 90 38 LYS B C 1
ATOM 1707 O O . LYS B 1 38 ? -7.66 -7.77 5.543 1 90 38 LYS B O 1
ATOM 1712 N N . GLU B 1 39 ? -7.586 -8.805 7.496 1 93 39 GLU B N 1
ATOM 1713 C CA . GLU B 1 39 ? -6.238 -8.32 7.777 1 93 39 GLU B CA 1
ATOM 1714 C C . GLU B 1 39 ? -5.246 -8.797 6.723 1 93 39 GLU B C 1
ATOM 1716 O O . GLU B 1 39 ? -4.43 -8.016 6.23 1 93 39 GLU B O 1
ATOM 1721 N N . PHE B 1 40 ? -5.383 -10.047 6.426 1 92.25 40 PHE B N 1
ATOM 1722 C CA . PHE B 1 40 ? -4.504 -10.617 5.418 1 92.25 40 PHE B CA 1
ATOM 1723 C C . PHE B 1 40 ? -4.676 -9.906 4.082 1 92.25 40 PHE B C 1
ATOM 1725 O O . PHE B 1 40 ? -3.693 -9.609 3.396 1 92.25 40 PHE B O 1
ATOM 1732 N N . SER B 1 41 ? -5.859 -9.617 3.762 1 93.44 41 SER B N 1
ATOM 1733 C CA . SER B 1 41 ? -6.148 -8.914 2.516 1 93.44 41 SER B CA 1
ATOM 1734 C C . SER B 1 41 ? -5.512 -7.531 2.5 1 93.44 41 SER B C 1
ATOM 1736 O O . SER B 1 41 ? -4.945 -7.113 1.487 1 93.44 41 SER B O 1
ATOM 1738 N N . HIS B 1 42 ? -5.617 -6.832 3.617 1 96.19 42 HIS B N 1
ATOM 1739 C CA . HIS B 1 42 ? -4.977 -5.523 3.729 1 96.19 42 HIS B CA 1
ATOM 1740 C C . HIS B 1 42 ? -3.471 -5.629 3.52 1 96.19 42 HIS B C 1
ATOM 1742 O O . HIS B 1 42 ? -2.891 -4.852 2.76 1 96.19 42 HIS B O 1
ATOM 1748 N N . LEU B 1 43 ? -2.922 -6.578 4.125 1 96.88 43 LEU B N 1
ATOM 1749 C CA . LEU B 1 43 ? -1.476 -6.766 4.074 1 96.88 43 LEU B CA 1
ATOM 1750 C C . LEU B 1 43 ? -1.03 -7.203 2.684 1 96.88 43 LEU B C 1
ATOM 1752 O O . LEU B 1 43 ? 0.023 -6.781 2.203 1 96.88 43 LEU B O 1
ATOM 1756 N N . LEU B 1 44 ? -1.85 -7.992 2.064 1 95.56 44 LEU B N 1
ATOM 1757 C CA . LEU B 1 44 ? -1.556 -8.414 0.7 1 95.56 44 LEU B CA 1
ATOM 1758 C C . LEU B 1 44 ? -1.52 -7.223 -0.246 1 95.56 44 LEU B C 1
ATOM 1760 O O . LEU B 1 44 ? -0.611 -7.105 -1.072 1 95.56 44 LEU B O 1
ATOM 1764 N N . SER B 1 45 ? -2.453 -6.367 -0.104 1 96.81 45 SER B N 1
ATOM 1765 C CA . SER B 1 45 ? -2.482 -5.16 -0.924 1 96.81 45 SER B CA 1
ATOM 1766 C C . SER B 1 45 ? -1.223 -4.324 -0.723 1 96.81 45 SER B C 1
ATOM 1768 O O . SER B 1 45 ? -0.62 -3.857 -1.69 1 96.81 45 SER B O 1
ATOM 1770 N N . ALA B 1 46 ? -0.863 -4.191 0.506 1 98.06 46 ALA B N 1
ATOM 1771 C CA . ALA B 1 46 ? 0.33 -3.412 0.83 1 98.06 46 ALA B CA 1
ATOM 1772 C C . ALA B 1 46 ? 1.586 -4.074 0.273 1 98.06 46 ALA B C 1
ATOM 1774 O O . ALA B 1 46 ? 2.479 -3.396 -0.241 1 98.06 46 ALA B O 1
ATOM 1775 N N . PHE B 1 47 ? 1.679 -5.391 0.342 1 98.06 47 PHE B N 1
ATOM 1776 C CA . PHE B 1 47 ? 2.799 -6.141 -0.214 1 98.06 47 PHE B CA 1
ATOM 1777 C C . PHE B 1 47 ? 2.902 -5.926 -1.72 1 98.06 47 PHE B C 1
ATOM 1779 O O . PHE B 1 47 ? 3.965 -5.566 -2.229 1 98.06 47 PHE B O 1
ATOM 1786 N N . LEU B 1 48 ? 1.772 -6.109 -2.365 1 97.69 48 LEU B N 1
ATOM 1787 C CA . LEU B 1 48 ? 1.752 -5.984 -3.818 1 97.69 48 LEU B CA 1
ATOM 1788 C C . LEU B 1 48 ? 2.168 -4.582 -4.246 1 97.69 48 LEU B C 1
ATOM 1790 O O . LEU B 1 48 ? 2.91 -4.418 -5.219 1 97.69 48 LEU B O 1
ATOM 1794 N N . ASN B 1 49 ? 1.749 -3.604 -3.514 1 97.75 49 ASN B N 1
ATOM 1795 C CA . ASN B 1 49 ? 2.092 -2.225 -3.846 1 97.75 49 ASN B CA 1
ATOM 1796 C C . ASN B 1 49 ? 3.576 -1.946 -3.621 1 97.75 49 ASN B C 1
ATOM 1798 O O . ASN B 1 49 ? 4.207 -1.241 -4.41 1 97.75 49 ASN B O 1
ATOM 1802 N N . SER B 1 50 ? 4.07 -2.479 -2.541 1 98.06 50 SER B N 1
ATOM 1803 C CA . SER B 1 50 ? 5.488 -2.266 -2.271 1 98.06 50 SER B CA 1
ATOM 1804 C C . SER B 1 50 ? 6.359 -2.934 -3.33 1 98.06 50 SER B C 1
ATOM 1806 O O . SER B 1 50 ? 7.391 -2.389 -3.727 1 98.06 50 SER B O 1
ATOM 1808 N N . CYS B 1 51 ? 5.941 -4.094 -3.797 1 98.19 51 CYS B N 1
ATOM 1809 C CA . CYS B 1 51 ? 6.645 -4.754 -4.891 1 98.19 51 CYS B CA 1
ATOM 1810 C C . CYS B 1 51 ? 6.59 -3.918 -6.16 1 98.19 51 CYS B C 1
ATOM 1812 O O . CYS B 1 51 ? 7.598 -3.775 -6.859 1 98.19 51 CYS B O 1
ATOM 1814 N N . TYR B 1 52 ? 5.453 -3.42 -6.438 1 98.06 52 TYR B N 1
ATOM 1815 C CA . TYR B 1 52 ? 5.266 -2.543 -7.586 1 98.06 52 TYR B CA 1
ATOM 1816 C C . TYR B 1 52 ? 6.219 -1.356 -7.527 1 98.06 52 TYR B C 1
ATOM 1818 O O . TYR B 1 52 ? 6.832 -0.993 -8.539 1 98.06 52 TYR B O 1
ATOM 1826 N N . SER B 1 53 ? 6.367 -0.828 -6.359 1 97.88 53 SER B N 1
ATOM 1827 C CA . SER B 1 53 ? 7.191 0.361 -6.172 1 97.88 53 SER B CA 1
ATOM 1828 C C . SER B 1 53 ? 8.656 0.077 -6.5 1 97.88 53 SER B C 1
ATOM 1830 O O . SER B 1 53 ? 9.367 0.958 -6.98 1 97.88 53 SER B O 1
ATOM 1832 N N . VAL B 1 54 ? 9.109 -1.141 -6.273 1 97.88 54 VAL B N 1
ATOM 1833 C CA . VAL B 1 54 ? 10.484 -1.506 -6.602 1 97.88 54 VAL B CA 1
ATOM 1834 C C . VAL B 1 54 ? 10.75 -1.251 -8.086 1 97.88 54 VAL B C 1
ATOM 1836 O O . VAL B 1 54 ? 11.719 -0.586 -8.445 1 97.88 54 VAL B O 1
ATOM 1839 N N . GLY B 1 55 ? 9.852 -1.776 -8.906 1 97.38 55 GLY B N 1
ATOM 1840 C CA . GLY B 1 55 ? 9.992 -1.574 -10.336 1 97.38 55 GLY B CA 1
ATOM 1841 C C . GLY B 1 55 ? 9.875 -0.119 -10.75 1 97.38 55 GLY B C 1
ATOM 1842 O O . GLY B 1 55 ? 10.648 0.364 -11.578 1 97.38 55 GLY B O 1
ATOM 1843 N N . GLU B 1 56 ? 8.93 0.572 -10.164 1 96.81 56 GLU B N 1
ATOM 1844 C CA . GLU B 1 56 ? 8.664 1.963 -10.523 1 96.81 56 GLU B CA 1
ATOM 1845 C C . GLU B 1 56 ? 9.859 2.854 -10.172 1 96.81 56 GLU B C 1
ATOM 1847 O O . GLU B 1 56 ? 10.172 3.789 -10.914 1 96.81 56 GLU B O 1
ATOM 1852 N N . ILE B 1 57 ? 10.469 2.559 -9.102 1 96.94 57 ILE B N 1
ATOM 1853 C CA . ILE B 1 57 ? 11.641 3.328 -8.68 1 96.94 57 ILE B CA 1
ATOM 1854 C C . ILE B 1 57 ? 12.805 3.062 -9.633 1 96.94 57 ILE B C 1
ATOM 1856 O O . ILE B 1 57 ? 13.453 3.998 -10.102 1 96.94 57 ILE B O 1
ATOM 1860 N N . LEU B 1 58 ? 13.031 1.83 -9.969 1 97.06 58 LEU B N 1
ATOM 1861 C CA . LEU B 1 58 ? 14.133 1.474 -10.859 1 97.06 58 LEU B CA 1
ATOM 1862 C C . LEU B 1 58 ? 13.945 2.104 -12.234 1 97.06 58 LEU B C 1
ATOM 1864 O O . LEU B 1 58 ? 14.906 2.57 -12.844 1 97.06 58 LEU B O 1
ATOM 1868 N N . LYS B 1 59 ? 12.727 2.164 -12.656 1 95.75 59 LYS B N 1
ATOM 1869 C CA . LYS B 1 59 ? 12.43 2.629 -14.008 1 95.75 59 LYS B CA 1
ATOM 1870 C C . LYS B 1 59 ? 12.781 4.105 -14.172 1 95.75 59 LYS B C 1
ATOM 1872 O O . LYS B 1 59 ? 12.852 4.613 -15.289 1 95.75 59 LYS B O 1
ATOM 1877 N N . GLN B 1 60 ? 12.977 4.816 -13.062 1 94.5 60 GLN B N 1
ATOM 1878 C CA . GLN B 1 60 ? 13.32 6.234 -13.133 1 94.5 60 GLN B CA 1
ATOM 1879 C C . GLN B 1 60 ? 14.688 6.438 -13.773 1 94.5 60 GLN B C 1
ATOM 1881 O O . GLN B 1 60 ? 15.023 7.543 -14.195 1 94.5 60 GLN B O 1
ATOM 1886 N N . GLU B 1 61 ? 15.469 5.398 -13.773 1 95.19 61 GLU B N 1
ATOM 1887 C CA . GLU B 1 61 ? 16.734 5.422 -14.5 1 95.19 61 GLU B CA 1
ATOM 1888 C C . GLU B 1 61 ? 16.625 4.656 -15.82 1 95.19 61 GLU B C 1
ATOM 1890 O O . GLU B 1 61 ? 16.312 3.467 -15.828 1 95.19 61 GLU B O 1
ATOM 1895 N N . GLU B 1 62 ? 17.047 5.27 -16.797 1 95.25 62 GLU B N 1
ATOM 1896 C CA . GLU B 1 62 ? 16.859 4.742 -18.141 1 95.25 62 GLU B CA 1
ATOM 1897 C C . GLU B 1 62 ? 17.547 3.393 -18.312 1 95.25 62 GLU B C 1
ATOM 1899 O O . GLU B 1 62 ? 17.031 2.502 -18.984 1 95.25 62 GLU B O 1
ATOM 1904 N N . LYS B 1 63 ? 18.656 3.211 -17.75 1 95.88 63 LYS B N 1
ATOM 1905 C CA . LYS B 1 63 ? 19.438 1.988 -17.938 1 95.88 63 LYS B CA 1
ATOM 1906 C C . LYS B 1 63 ? 18.703 0.778 -17.375 1 95.88 63 LYS B C 1
ATOM 1908 O O . LYS B 1 63 ? 19.016 -0.365 -17.703 1 95.88 63 LYS B O 1
ATOM 1913 N N . TYR B 1 64 ? 17.703 1.019 -16.531 1 97.06 64 TYR B N 1
ATOM 1914 C CA . TYR B 1 64 ? 16.984 -0.102 -15.914 1 97.06 64 TYR B CA 1
ATOM 1915 C C . TYR B 1 64 ? 15.625 -0.298 -16.547 1 97.06 64 TYR B C 1
ATOM 1917 O O . TYR B 1 64 ? 14.836 -1.145 -16.109 1 97.06 64 TYR B O 1
ATOM 1925 N N . PHE B 1 65 ? 15.336 0.372 -17.547 1 95.94 65 PHE B N 1
ATOM 1926 C CA . PHE B 1 65 ? 14.008 0.376 -18.156 1 95.94 65 PHE B CA 1
ATOM 1927 C C . PHE B 1 65 ? 13.656 -1.004 -18.688 1 95.94 65 PHE B C 1
ATOM 1929 O O . PHE B 1 65 ? 12.555 -1.509 -18.453 1 95.94 65 PHE B O 1
ATOM 1936 N N . ASP B 1 66 ? 14.594 -1.569 -19.375 1 95.69 66 ASP B N 1
ATOM 1937 C CA . ASP B 1 66 ? 14.328 -2.865 -20 1 95.69 66 ASP B CA 1
ATOM 1938 C C . ASP B 1 66 ? 14.109 -3.943 -18.938 1 95.69 66 ASP B C 1
ATOM 1940 O O . ASP B 1 66 ? 13.266 -4.824 -19.094 1 95.69 66 ASP B O 1
ATOM 1944 N N . LEU B 1 67 ? 14.852 -3.873 -17.906 1 96.31 67 LEU B N 1
ATOM 1945 C CA . LEU B 1 67 ? 14.688 -4.828 -16.812 1 96.31 67 LEU B CA 1
ATOM 1946 C C . LEU B 1 67 ? 13.312 -4.695 -16.172 1 96.31 67 LEU B C 1
ATOM 1948 O O . LEU B 1 67 ? 12.656 -5.699 -15.891 1 96.31 67 LEU B O 1
ATOM 1952 N N . HIS B 1 68 ? 12.938 -3.475 -16 1 95.81 68 HIS B N 1
ATOM 1953 C CA . HIS B 1 68 ? 11.609 -3.199 -15.469 1 95.81 68 HIS B CA 1
ATOM 1954 C C . HIS B 1 68 ? 10.516 -3.725 -16.391 1 95.81 68 HIS B C 1
ATOM 1956 O O . HIS B 1 68 ? 9.586 -4.395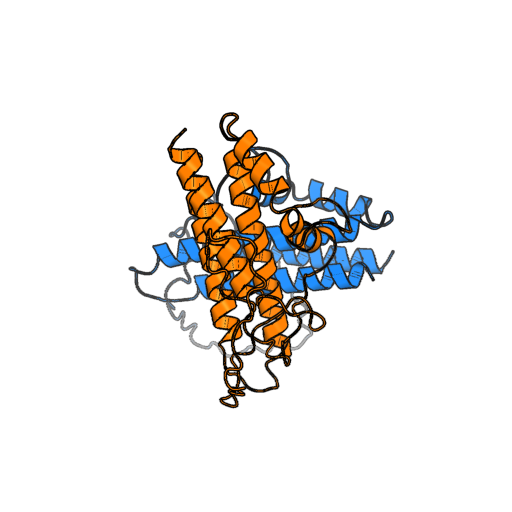 -15.945 1 95.81 68 HIS B O 1
ATOM 1962 N N . LYS B 1 69 ? 10.641 -3.463 -17.594 1 96.44 69 LYS B N 1
ATOM 1963 C CA . LYS B 1 69 ? 9.664 -3.904 -18.594 1 96.44 69 LYS B CA 1
ATOM 1964 C C . LYS B 1 69 ? 9.57 -5.426 -18.625 1 96.44 69 LYS B C 1
ATOM 1966 O O . LYS B 1 69 ? 8.469 -5.984 -18.688 1 96.44 69 LYS B O 1
ATOM 1971 N N . ASN B 1 70 ? 10.664 -6.02 -18.594 1 96.69 70 ASN B N 1
ATOM 1972 C CA . ASN B 1 70 ? 10.695 -7.477 -18.625 1 96.69 70 ASN B CA 1
ATOM 1973 C C . ASN B 1 70 ? 10.031 -8.078 -17.391 1 96.69 70 ASN B C 1
ATOM 1975 O O . ASN B 1 70 ? 9.328 -9.086 -17.484 1 96.69 70 ASN B O 1
ATOM 1979 N N . LEU B 1 71 ? 10.281 -7.484 -16.25 1 96 71 LEU B N 1
ATOM 1980 C CA . LEU B 1 71 ? 9.633 -7.934 -15.031 1 96 71 LEU B CA 1
ATOM 1981 C C . LEU B 1 71 ? 8.117 -7.867 -15.164 1 96 71 LEU B C 1
ATOM 1983 O O . LEU B 1 71 ? 7.414 -8.812 -14.805 1 96 71 LEU B O 1
ATOM 1987 N N . ARG B 1 72 ? 7.66 -6.789 -15.672 1 95.38 72 ARG B N 1
ATOM 1988 C CA . ARG B 1 72 ? 6.219 -6.582 -15.812 1 95.38 72 ARG B CA 1
ATOM 1989 C C . ARG B 1 72 ? 5.613 -7.582 -16.797 1 95.38 72 ARG B C 1
ATOM 1991 O O . ARG B 1 72 ? 4.5 -8.07 -16.578 1 95.38 72 ARG B O 1
ATOM 1998 N N . LEU B 1 73 ? 6.32 -7.879 -17.812 1 95.69 73 LEU B N 1
ATOM 1999 C CA . LEU B 1 73 ? 5.848 -8.836 -18.812 1 95.69 73 LEU B CA 1
ATOM 2000 C C . LEU B 1 73 ? 5.824 -10.25 -18.234 1 95.69 73 LEU B C 1
ATOM 2002 O O . LEU B 1 73 ? 4.914 -11.023 -18.531 1 95.69 73 LEU B O 1
ATOM 2006 N N . LYS B 1 74 ? 6.82 -10.523 -17.516 1 95.94 74 LYS B N 1
ATOM 2007 C CA . LYS B 1 74 ? 6.922 -11.844 -16.891 1 95.94 74 LYS B CA 1
ATOM 2008 C C . LYS B 1 74 ? 5.82 -12.047 -15.852 1 95.94 74 LYS B C 1
ATOM 2010 O O . LYS B 1 74 ? 5.297 -13.148 -15.695 1 95.94 74 LYS B O 1
ATOM 2015 N N . ARG B 1 75 ? 5.512 -10.992 -15.18 1 96.69 75 ARG B N 1
ATOM 2016 C CA . ARG B 1 75 ? 4.551 -11.094 -14.086 1 96.69 75 ARG B CA 1
ATOM 2017 C C . ARG B 1 75 ? 3.283 -10.305 -14.398 1 96.69 75 ARG B C 1
ATOM 2019 O O . ARG B 1 75 ? 2.82 -9.508 -13.586 1 96.69 75 ARG B O 1
ATOM 2026 N N . ARG B 1 76 ? 2.738 -10.672 -15.461 1 94.19 76 ARG B N 1
ATOM 2027 C CA . ARG B 1 76 ? 1.481 -10.055 -15.867 1 94.19 76 ARG B CA 1
ATOM 2028 C C . ARG B 1 76 ? 0.371 -10.367 -14.867 1 94.19 76 ARG B C 1
ATOM 2030 O O . ARG B 1 76 ? -0.554 -9.57 -14.695 1 94.19 76 ARG B O 1
ATOM 2037 N N . ASP B 1 77 ? 0.489 -11.477 -14.25 1 91.88 77 ASP B N 1
ATOM 2038 C CA . ASP B 1 77 ? -0.496 -11.859 -13.25 1 91.88 77 ASP B CA 1
ATOM 2039 C C . ASP B 1 77 ? -0.513 -10.867 -12.086 1 91.88 77 ASP B C 1
ATOM 2041 O O . ASP B 1 77 ? -1.498 -10.781 -11.352 1 91.88 77 ASP B O 1
ATOM 2045 N N . ILE B 1 78 ? 0.506 -10.078 -11.969 1 95 78 ILE B N 1
ATOM 2046 C CA . ILE B 1 78 ? 0.586 -9.102 -10.891 1 95 78 ILE B CA 1
ATOM 2047 C C . ILE B 1 78 ? 0.4 -7.691 -11.453 1 95 78 ILE B C 1
ATOM 2049 O O . ILE B 1 78 ? -0.312 -6.875 -10.867 1 95 78 ILE B O 1
ATOM 2053 N N . TYR B 1 79 ? 0.954 -7.457 -12.664 1 96.81 79 TYR B N 1
ATOM 2054 C CA . TYR B 1 79 ? 1.16 -6.055 -13.008 1 96.81 79 TYR B CA 1
ATOM 2055 C C . TYR B 1 79 ? 0.361 -5.676 -14.25 1 96.81 79 TYR B C 1
ATOM 2057 O O . TYR B 1 79 ? 0.359 -4.516 -14.664 1 96.81 79 TYR B O 1
ATOM 2065 N N . LYS B 1 80 ? -0.315 -6.617 -14.836 1 95.44 80 LYS B N 1
ATOM 2066 C CA . LYS B 1 80 ? -1.114 -6.289 -16.016 1 95.44 80 LYS B CA 1
ATOM 2067 C C . LYS B 1 80 ? -2.131 -5.195 -15.703 1 95.44 80 LYS B C 1
ATOM 2069 O O . LYS B 1 80 ? -2.777 -5.223 -14.656 1 95.44 80 LYS B O 1
ATOM 2074 N N . ASN B 1 81 ? -2.291 -4.207 -16.641 1 93.75 81 ASN B N 1
ATOM 2075 C CA . ASN B 1 81 ? -3.205 -3.086 -16.438 1 93.75 81 ASN B CA 1
ATOM 2076 C C . ASN B 1 81 ? -4.637 -3.463 -16.812 1 93.75 81 ASN B C 1
ATOM 2078 O O . ASN B 1 81 ? -4.863 -4.418 -17.547 1 93.75 81 ASN B O 1
ATOM 2082 N N . GLY B 1 82 ? -5.574 -2.748 -16.188 1 90.81 82 GLY B N 1
ATOM 2083 C CA . GLY B 1 82 ? -6.957 -2.877 -16.609 1 90.81 82 GLY B CA 1
ATOM 2084 C C . GLY B 1 82 ? -7.824 -3.611 -15.594 1 90.81 82 GLY B C 1
ATOM 2085 O O . GLY B 1 82 ? -7.324 -4.094 -14.578 1 90.81 82 GLY B O 1
ATOM 2086 N N . LYS B 1 83 ? -9.094 -3.758 -15.867 1 88.5 83 LYS B N 1
ATOM 2087 C CA . LYS B 1 83 ? -10.086 -4.363 -14.977 1 88.5 83 LYS B CA 1
ATOM 2088 C C . LYS B 1 83 ? -9.82 -5.855 -14.797 1 88.5 83 LYS B C 1
ATOM 2090 O O . LYS B 1 83 ? -10.125 -6.422 -13.742 1 88.5 83 LYS B O 1
ATOM 2095 N N . ASP B 1 84 ? -9.32 -6.371 -15.883 1 87.75 84 ASP B N 1
ATOM 2096 C CA . ASP B 1 84 ? -8.922 -7.777 -15.82 1 87.75 84 ASP B CA 1
ATOM 2097 C C . ASP B 1 84 ? -7.414 -7.918 -15.633 1 87.75 84 ASP B C 1
ATOM 2099 O O . ASP B 1 84 ? -6.809 -8.875 -16.109 1 87.75 84 ASP B O 1
ATOM 2103 N N . GLY B 1 85 ? -6.879 -6.953 -15.023 1 91.56 85 GLY B N 1
ATOM 2104 C CA . GLY B 1 85 ? -5.434 -6.895 -14.883 1 91.56 85 GLY B CA 1
ATOM 2105 C C . GLY B 1 85 ? -4.91 -7.781 -13.766 1 91.56 85 GLY B C 1
ATOM 2106 O O . GLY B 1 85 ? -5.582 -8.727 -13.352 1 91.56 85 GLY B O 1
ATOM 2107 N N . GLY B 1 86 ? -3.605 -7.59 -13.477 1 92 86 GLY B N 1
ATOM 2108 C CA . GLY B 1 86 ? -2.943 -8.359 -12.438 1 92 86 GLY B CA 1
ATOM 2109 C C . GLY B 1 86 ? -3.443 -8.031 -11.039 1 92 86 GLY B C 1
ATOM 2110 O O . GLY B 1 86 ? -4.215 -7.09 -10.859 1 92 86 GLY B O 1
ATOM 2111 N N . TRP B 1 87 ? -3.035 -8.75 -10.141 1 92 87 TRP B N 1
ATOM 2112 C CA . TRP B 1 87 ? -3.514 -8.664 -8.766 1 92 87 TRP B CA 1
ATOM 2113 C C . TRP B 1 87 ? -3.254 -7.277 -8.188 1 92 87 TRP B C 1
ATOM 2115 O O . TRP B 1 87 ? -4.117 -6.703 -7.52 1 92 87 TRP B O 1
ATOM 2125 N N . ARG B 1 88 ? -2.088 -6.699 -8.406 1 95.31 88 ARG B N 1
ATOM 2126 C CA . ARG B 1 88 ? -1.773 -5.375 -7.883 1 95.31 88 ARG B CA 1
ATOM 2127 C C . ARG B 1 88 ? -2.691 -4.316 -8.484 1 95.31 88 ARG B C 1
ATOM 2129 O O . ARG B 1 88 ? -3.17 -3.428 -7.777 1 95.31 88 ARG B O 1
ATOM 2136 N N . THR B 1 89 ? -2.906 -4.41 -9.758 1 93.69 89 THR B N 1
ATOM 2137 C CA . THR B 1 89 ? -3.771 -3.461 -10.453 1 93.69 89 THR B CA 1
ATOM 2138 C C . THR B 1 89 ? -5.203 -3.557 -9.93 1 93.69 89 THR B C 1
ATOM 2140 O O . THR B 1 89 ? -5.836 -2.535 -9.656 1 93.69 89 THR B O 1
ATOM 2143 N N . ILE B 1 90 ? -5.645 -4.734 -9.766 1 92.44 90 ILE B N 1
ATOM 2144 C CA . ILE B 1 90 ? -6.996 -4.957 -9.266 1 92.44 90 ILE B CA 1
ATOM 2145 C C . ILE B 1 90 ? -7.113 -4.422 -7.84 1 92.44 90 ILE B C 1
ATOM 2147 O O . ILE B 1 90 ? -8.062 -3.703 -7.516 1 92.44 90 ILE B O 1
ATOM 2151 N N . ALA B 1 91 ? -6.148 -4.719 -7.027 1 92.75 91 ALA B N 1
ATOM 2152 C CA . ALA B 1 91 ? -6.16 -4.332 -5.621 1 92.75 91 ALA B CA 1
ATOM 2153 C C . ALA B 1 91 ? -6.188 -2.814 -5.465 1 92.75 91 ALA B C 1
ATOM 2155 O O . ALA B 1 91 ? -6.809 -2.291 -4.539 1 92.75 91 ALA B O 1
ATOM 2156 N N . VAL B 1 92 ? -5.57 -2.119 -6.387 1 94 92 VAL B N 1
ATOM 2157 C CA . VAL B 1 92 ? -5.422 -0.673 -6.25 1 94 92 VAL B CA 1
ATOM 2158 C C . VAL B 1 92 ? -6.602 0.033 -6.914 1 94 92 VAL B C 1
ATOM 2160 O O . VAL B 1 92 ? -7.117 1.021 -6.387 1 94 92 VAL B O 1
ATOM 2163 N N . HIS B 1 93 ? -7.105 -0.523 -7.992 1 93.5 93 HIS B N 1
ATOM 2164 C CA . HIS B 1 93 ? -7.953 0.32 -8.828 1 93.5 93 HIS B CA 1
ATOM 2165 C C . HIS B 1 93 ? -9.391 -0.195 -8.852 1 93.5 93 HIS B C 1
ATOM 2167 O O . HIS B 1 93 ? -10.305 0.529 -9.25 1 93.5 93 HIS B O 1
ATOM 2173 N N . TYR B 1 94 ? -9.617 -1.438 -8.43 1 91.56 94 TYR B N 1
ATOM 2174 C CA . TYR B 1 94 ? -10.93 -1.973 -8.766 1 91.56 94 TYR B CA 1
ATOM 2175 C C . TYR B 1 94 ? -11.602 -2.59 -7.543 1 91.56 94 TYR B C 1
ATOM 2177 O O . TYR B 1 94 ? -12.789 -2.375 -7.305 1 91.56 94 TYR B O 1
ATOM 2185 N N . LYS B 1 95 ? -10.922 -3.449 -6.883 1 88.94 95 LYS B N 1
ATOM 2186 C CA . LYS B 1 95 ? -11.516 -4.094 -5.715 1 88.94 95 LYS B CA 1
ATOM 2187 C C . LYS B 1 95 ? -10.445 -4.691 -4.809 1 88.94 95 LYS B C 1
ATOM 2189 O O . LYS B 1 95 ? -9.344 -4.996 -5.262 1 88.94 95 LYS B O 1
ATOM 2194 N N . PRO B 1 96 ? -10.852 -4.859 -3.469 1 86.5 96 PRO B N 1
ATOM 2195 C CA . PRO B 1 96 ? -9.906 -5.578 -2.607 1 86.5 96 PRO B CA 1
ATOM 2196 C C . PRO B 1 96 ? -9.656 -7.008 -3.078 1 86.5 96 PRO B C 1
ATOM 2198 O O . PRO B 1 96 ? -10.57 -7.668 -3.584 1 86.5 96 PRO B O 1
ATOM 2201 N N . VAL B 1 97 ? -8.438 -7.363 -2.998 1 80.38 97 VAL B N 1
ATOM 2202 C CA . VAL B 1 97 ? -8.117 -8.758 -3.283 1 80.38 97 VAL B CA 1
ATOM 2203 C C . VAL B 1 97 ? -8.453 -9.625 -2.072 1 80.38 97 VAL B C 1
ATOM 2205 O O . VAL B 1 97 ? -7.953 -9.383 -0.97 1 80.38 97 VAL B O 1
ATOM 2208 N N . LYS B 1 98 ? -9.391 -10.562 -2.211 1 78.88 98 LYS B N 1
ATOM 2209 C CA . LYS B 1 98 ? -9.852 -11.391 -1.099 1 78.88 98 LYS B CA 1
ATOM 2210 C C . LYS B 1 98 ? -9.312 -12.812 -1.205 1 78.88 98 LYS B C 1
ATOM 2212 O O . LYS B 1 98 ? -9.57 -13.508 -2.191 1 78.88 98 LYS B O 1
ATOM 2217 N N . PRO B 1 99 ? -8.461 -13.109 -0.175 1 71.38 99 PRO B N 1
ATOM 2218 C CA . PRO B 1 99 ? -8 -14.5 -0.147 1 71.38 99 PRO B CA 1
ATOM 2219 C C . PRO B 1 99 ? -9.102 -15.477 0.26 1 71.38 99 PRO B C 1
ATOM 2221 O O . PRO B 1 99 ? -10.109 -15.07 0.843 1 71.38 99 PRO B O 1
ATOM 2224 N N . GLN B 1 100 ? -9.141 -16.609 -0.442 1 62.66 100 GLN B N 1
ATOM 2225 C CA . GLN B 1 100 ? -9.992 -17.688 0.069 1 62.66 100 GLN B CA 1
ATOM 2226 C C . GLN B 1 100 ? -9.211 -18.594 1.012 1 62.66 100 GLN B C 1
ATOM 2228 O O . GLN B 1 100 ? -8 -18.766 0.869 1 62.66 100 GLN B O 1
ATOM 2233 N N . HIS B 1 101 ? -9.82 -18.875 2.303 1 55.34 101 HIS B N 1
ATOM 2234 C CA . HIS B 1 101 ? -9.172 -19.781 3.238 1 55.34 101 HIS B CA 1
ATOM 2235 C C . HIS B 1 101 ? -9.172 -21.219 2.711 1 55.34 101 HIS B C 1
ATOM 2237 O O . HIS B 1 101 ? -10.07 -21.609 1.967 1 55.34 101 HIS B O 1
ATOM 2243 N N . ASP B 1 102 ? -7.988 -21.891 2.461 1 45.94 102 ASP B N 1
ATOM 2244 C CA . ASP B 1 102 ? -7.922 -23.297 2.105 1 45.94 102 ASP B CA 1
ATOM 2245 C C . ASP B 1 102 ? -8.633 -24.172 3.145 1 45.94 102 ASP B C 1
ATOM 2247 O O . ASP B 1 102 ? -8.195 -24.25 4.293 1 45.94 102 ASP B O 1
ATOM 2251 N N . GLY B 1 103 ? -9.82 -24.219 3.385 1 38.38 103 GLY B N 1
ATOM 2252 C CA . GLY B 1 103 ? -9.969 -25.562 3.902 1 38.38 103 GLY B CA 1
ATOM 2253 C C . GLY B 1 103 ? -9.234 -26.594 3.074 1 38.38 103 GLY B C 1
ATOM 2254 O O . GLY B 1 103 ? -9.336 -27.797 3.344 1 38.38 103 GLY B O 1
ATOM 2255 N N . TYR B 1 104 ? -8.961 -26.391 1.713 1 36.16 104 TYR B N 1
ATOM 2256 C CA . TYR B 1 104 ? -8.438 -27.484 0.91 1 36.16 104 TYR B CA 1
ATOM 2257 C C . TYR B 1 104 ? -6.918 -27.531 0.967 1 36.16 104 TYR B C 1
ATOM 2259 O O . TYR B 1 104 ? -6.254 -26.5 0.831 1 36.16 104 TYR B O 1
ATOM 2267 N N . ILE B 1 105 ? -6.344 -28.422 1.688 1 36.5 105 ILE B N 1
ATOM 2268 C CA . ILE B 1 105 ? -4.938 -28.812 1.678 1 36.5 105 ILE B CA 1
ATOM 2269 C C . ILE B 1 105 ? -4.551 -29.328 0.289 1 36.5 105 ILE B C 1
ATOM 2271 O O . ILE B 1 105 ? -4.969 -30.406 -0.119 1 36.5 105 ILE B O 1
ATOM 2275 N N . PRO B 1 106 ? -4.352 -28.594 -0.761 1 36.88 106 PRO B N 1
ATOM 2276 C CA . PRO B 1 106 ? -4.039 -29.312 -1.999 1 36.88 106 PRO B CA 1
ATOM 2277 C C . PRO B 1 106 ? -2.723 -30.078 -1.921 1 36.88 106 PRO B C 1
ATOM 2279 O O . PRO B 1 106 ? -1.848 -29.734 -1.124 1 36.88 106 PRO B O 1
ATOM 2282 N N . PRO B 1 107 ? -2.453 -31.328 -2.6 1 31.17 107 PRO B N 1
ATOM 2283 C CA . PRO B 1 107 ? -1.191 -32.062 -2.672 1 31.17 107 PRO B CA 1
ATOM 2284 C C . PRO B 1 107 ? -0.036 -31.203 -3.186 1 31.17 107 PRO B C 1
ATOM 2286 O O . PRO B 1 107 ? -0.26 -30.219 -3.889 1 31.17 107 PRO B O 1
ATOM 2289 N N . PRO B 1 108 ? 1.204 -31.328 -2.578 1 32.66 108 PRO B N 1
ATOM 2290 C CA . PRO B 1 108 ? 2.408 -30.594 -2.975 1 32.66 108 PRO B CA 1
ATOM 2291 C C . PRO B 1 108 ? 2.635 -30.594 -4.484 1 32.66 108 PRO B C 1
ATOM 2293 O O . PRO B 1 108 ? 2.553 -31.641 -5.121 1 32.66 108 PRO B O 1
ATOM 2296 N N . ALA B 1 109 ? 2.25 -29.719 -5.262 1 33.81 109 ALA B N 1
ATOM 2297 C CA . ALA B 1 109 ? 2.623 -29.734 -6.676 1 33.81 109 ALA B CA 1
ATOM 2298 C C . ALA B 1 109 ? 4.027 -30.297 -6.859 1 33.81 109 ALA B C 1
ATOM 2300 O O . ALA B 1 109 ? 4.848 -30.266 -5.941 1 33.81 109 ALA B O 1
ATOM 2301 N N . ASP B 1 110 ? 4.43 -31.016 -8.023 1 30.53 110 ASP B N 1
ATOM 2302 C CA . ASP B 1 110 ? 5.629 -31.734 -8.445 1 30.53 110 ASP B CA 1
ATOM 2303 C C . ASP B 1 110 ? 6.887 -30.922 -8.156 1 30.53 110 ASP B C 1
ATOM 2305 O O . ASP B 1 110 ? 6.898 -29.703 -8.359 1 30.53 110 ASP B O 1
ATOM 2309 N N . LYS B 1 111 ? 7.91 -31.656 -7.539 1 31.83 111 LYS B N 1
ATOM 2310 C CA . LYS B 1 111 ? 9.359 -31.5 -7.445 1 31.83 111 LYS B CA 1
ATOM 2311 C C . LYS B 1 111 ? 9.984 -31.375 -8.828 1 31.83 111 LYS B C 1
ATOM 2313 O O . LYS B 1 111 ? 10 -32.312 -9.609 1 31.83 111 LYS B O 1
ATOM 2318 N N . VAL B 1 112 ? 9.898 -30.359 -9.586 1 29.66 112 VAL B N 1
ATOM 2319 C CA . VAL B 1 112 ? 10.625 -30.281 -10.852 1 29.66 112 VAL B CA 1
ATOM 2320 C C . VAL B 1 112 ? 12.086 -30.688 -10.633 1 29.66 112 VAL B C 1
ATOM 2322 O O . VAL B 1 112 ? 12.828 -30.016 -9.914 1 29.66 112 VAL B O 1
ATOM 2325 N N . ASN B 1 113 ? 12.32 -32.094 -10.703 1 25.84 113 ASN B N 1
ATOM 2326 C CA . ASN B 1 113 ? 13.633 -32.656 -11 1 25.84 113 ASN B CA 1
ATOM 2327 C C . ASN B 1 113 ? 14.125 -32.219 -12.375 1 25.84 113 ASN B C 1
ATOM 2329 O O . ASN B 1 113 ? 13.453 -32.469 -13.383 1 25.84 113 ASN B O 1
ATOM 2333 N N . PHE B 1 114 ? 15.047 -31.359 -12.445 1 27.64 114 PHE B N 1
ATOM 2334 C CA . PHE B 1 114 ? 15.766 -31.047 -13.664 1 27.64 114 PHE B CA 1
ATOM 2335 C C . PHE B 1 114 ? 16.469 -32.281 -14.227 1 27.64 114 PHE B C 1
ATOM 2337 O O . PHE B 1 114 ? 17.641 -32.5 -13.93 1 27.64 114 PHE B O 1
ATOM 2344 N N . ASN B 1 115 ? 15.75 -33.5 -14.195 1 25.47 115 ASN B N 1
ATOM 2345 C CA . ASN B 1 115 ? 16.453 -34.438 -15.078 1 25.47 115 ASN B CA 1
ATOM 2346 C C . ASN B 1 115 ? 16.406 -33.969 -16.531 1 25.47 115 ASN B C 1
ATOM 2348 O O . ASN B 1 115 ? 15.328 -33.688 -17.062 1 25.47 115 ASN B O 1
ATOM 2352 N N . PHE B 1 116 ? 17.609 -33.594 -17.094 1 26.41 116 PHE B N 1
ATOM 2353 C CA . PHE B 1 116 ? 17.969 -33.438 -18.5 1 26.41 116 PHE B CA 1
ATOM 2354 C C . PHE B 1 116 ? 17.641 -34.719 -19.281 1 26.41 116 PHE B C 1
ATOM 2356 O O . PHE B 1 116 ? 18.031 -34.844 -20.438 1 26.41 116 PHE B O 1
ATOM 2363 N N . THR B 1 117 ? 17.484 -35.875 -18.516 1 24.44 117 THR B N 1
ATOM 2364 C CA . THR B 1 117 ? 17.438 -36.906 -19.547 1 24.44 117 THR B CA 1
ATOM 2365 C C . THR B 1 117 ? 16.266 -36.688 -20.5 1 24.44 117 THR B C 1
ATOM 2367 O O . THR B 1 117 ? 15.328 -35.938 -20.172 1 24.44 117 THR B O 1
ATOM 2370 N N . SER B 1 118 ? 16.219 -37.594 -21.609 1 27.25 118 SER B N 1
ATOM 2371 C CA . SER B 1 118 ? 15.242 -37.906 -22.656 1 27.25 118 SER B CA 1
ATOM 2372 C C . SER B 1 118 ? 13.836 -38.031 -22.078 1 27.25 118 SE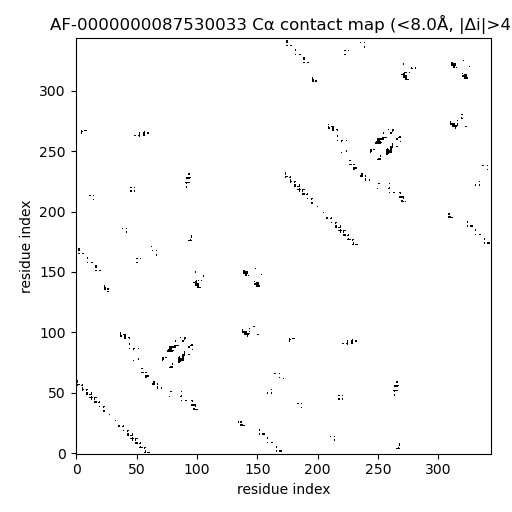R B C 1
ATOM 2374 O O . SER B 1 118 ? 13.672 -38.344 -20.891 1 27.25 118 SER B O 1
ATOM 2376 N N . ASP B 1 119 ? 12.789 -37.562 -22.828 1 26.58 119 ASP B N 1
ATOM 2377 C CA . ASP B 1 119 ? 11.461 -37.094 -22.469 1 26.58 119 ASP B CA 1
ATOM 2378 C C . ASP B 1 119 ? 10.617 -38.219 -21.875 1 26.58 119 ASP B C 1
ATOM 2380 O O . ASP B 1 119 ? 9.773 -38.781 -22.562 1 26.58 119 ASP B O 1
ATOM 2384 N N . LYS B 1 120 ? 11.477 -39.094 -21.219 1 26.2 120 LYS B N 1
ATOM 2385 C CA . LYS B 1 120 ? 10.75 -40.281 -20.734 1 26.2 120 LYS B CA 1
ATOM 2386 C C . LYS B 1 120 ? 9.594 -39.875 -19.812 1 26.2 120 LYS B C 1
ATOM 2388 O O . LYS B 1 120 ? 9.664 -38.844 -19.141 1 26.2 120 LYS B O 1
ATOM 2393 N N . PRO B 1 121 ? 8.516 -40.656 -19.891 1 28.36 121 PRO B N 1
ATOM 2394 C CA . PRO B 1 121 ? 7.215 -40.469 -19.234 1 28.36 121 PRO B CA 1
ATOM 2395 C C . PRO B 1 121 ? 7.309 -40.531 -17.719 1 28.36 121 PRO B C 1
ATOM 2397 O O . PRO B 1 121 ? 7.836 -41.469 -17.156 1 28.36 121 PRO B O 1
ATOM 2400 N N . TYR B 1 122 ? 7.863 -39.531 -16.922 1 23.55 122 TYR B N 1
ATOM 2401 C CA . TYR B 1 122 ? 8.133 -39.625 -15.484 1 23.55 122 TYR B CA 1
ATOM 2402 C C . TYR B 1 122 ? 6.949 -40.219 -14.734 1 23.55 122 TYR B C 1
ATOM 2404 O O . TYR B 1 122 ? 5.84 -39.656 -14.797 1 23.55 122 TYR B O 1
ATOM 2412 N N . THR B 1 123 ? 7.141 -41.531 -14.461 1 26.72 123 THR B N 1
ATOM 2413 C CA . THR B 1 123 ? 6.152 -42.281 -13.688 1 26.72 123 THR B CA 1
ATOM 2414 C C . THR B 1 123 ? 6.203 -41.875 -12.219 1 26.72 123 THR B C 1
ATOM 2416 O O . THR B 1 123 ? 7.164 -42.188 -11.516 1 26.72 123 THR B O 1
ATOM 2419 N N . PRO B 1 124 ? 6.148 -40.844 -11.711 1 25.19 124 PRO B N 1
ATOM 2420 C CA . PRO B 1 124 ? 6.496 -40.656 -10.305 1 25.19 124 PRO B CA 1
ATOM 2421 C C . PRO B 1 124 ? 5.734 -41.594 -9.375 1 25.19 124 PRO B C 1
ATOM 2423 O O . PRO B 1 124 ? 4.57 -41.906 -9.625 1 25.19 124 PRO B O 1
ATOM 2426 N N . PRO B 1 125 ? 6.52 -42.312 -8.594 1 23.34 125 PRO B N 1
ATOM 2427 C CA . PRO B 1 125 ? 6.02 -43.375 -7.719 1 23.34 125 PRO B CA 1
ATOM 2428 C C . PRO B 1 125 ? 4.824 -42.906 -6.875 1 23.34 125 PRO B C 1
ATOM 2430 O O . PRO B 1 125 ? 4.602 -41.719 -6.699 1 23.34 125 PRO B O 1
ATOM 2433 N N . ALA B 1 126 ? 4.18 -44 -6.043 1 26.56 126 ALA B N 1
ATOM 2434 C CA . ALA B 1 126 ? 2.918 -44.281 -5.363 1 26.56 126 ALA B CA 1
ATOM 2435 C C . ALA B 1 126 ? 2.826 -43.531 -4.043 1 26.56 126 ALA B C 1
ATOM 2437 O O . ALA B 1 126 ? 1.827 -43.625 -3.326 1 26.56 126 ALA B O 1
ATOM 2438 N N . GLY B 1 127 ? 3.891 -42.938 -3.613 1 24.08 127 GLY B N 1
ATOM 2439 C CA . GLY B 1 127 ? 4 -42.844 -2.166 1 24.08 127 GLY B CA 1
ATOM 2440 C C . GLY B 1 127 ? 2.73 -42.344 -1.506 1 24.08 127 GLY B C 1
ATOM 2441 O O . GLY B 1 127 ? 1.873 -41.75 -2.166 1 24.08 127 GLY B O 1
ATOM 2442 N N . ASP B 1 128 ? 2.613 -42.656 -0.18 1 23.62 128 ASP B N 1
ATOM 2443 C CA . ASP B 1 128 ? 1.524 -42.688 0.792 1 23.62 128 ASP B CA 1
ATOM 2444 C C . ASP B 1 128 ? 0.997 -41.25 1.061 1 23.62 128 ASP B C 1
ATOM 2446 O O . ASP B 1 128 ? 1.75 -40.281 0.996 1 23.62 128 ASP B O 1
ATOM 2450 N N . LYS B 1 129 ? -0.302 -41.125 1.266 1 27.3 129 LYS B N 1
ATOM 2451 C CA . LYS B 1 129 ? -1.356 -40.125 1.476 1 27.3 129 LYS B CA 1
ATOM 2452 C C . LYS B 1 129 ? -1.156 -39.406 2.791 1 27.3 129 LYS B C 1
ATOM 2454 O O . LYS B 1 129 ? -2.096 -38.812 3.324 1 27.3 129 LYS B O 1
ATOM 2459 N N . ILE B 1 130 ? 0.002 -39.156 3.393 1 23.53 130 ILE B N 1
ATOM 2460 C CA . ILE B 1 130 ? -0.153 -38.656 4.758 1 23.53 130 ILE B CA 1
ATOM 2461 C C . ILE B 1 130 ? -0.97 -37.375 4.746 1 23.53 130 ILE B C 1
ATOM 2463 O O . ILE B 1 130 ? -0.695 -36.469 3.961 1 23.53 130 ILE B O 1
ATOM 2467 N N . VAL B 1 131 ? -2.252 -37.375 5.344 1 28.75 131 VAL B N 1
ATOM 2468 C CA . VAL B 1 131 ? -3.34 -36.469 5.691 1 28.75 131 VAL B CA 1
ATOM 2469 C C . VAL B 1 131 ? -2.91 -35.562 6.844 1 28.75 131 VAL B C 1
ATOM 2471 O O . VAL B 1 131 ? -2.527 -36.062 7.914 1 28.75 131 VAL B O 1
ATOM 2474 N N . PHE B 1 132 ? -2.195 -34.5 6.852 1 29.14 132 PHE B N 1
ATOM 2475 C CA . PHE B 1 132 ? -1.785 -33.719 8.016 1 29.14 132 PHE B CA 1
ATOM 2476 C C . PHE B 1 132 ? -3 -33.188 8.766 1 29.14 132 PHE B C 1
ATOM 2478 O O . PHE B 1 132 ? -3.85 -32.531 8.188 1 29.14 132 PHE B O 1
ATOM 2485 N N . ASP B 1 133 ? -3.73 -33.781 9.844 1 31.45 133 ASP B N 1
ATOM 2486 C CA . ASP B 1 133 ? -4.727 -33.531 10.883 1 31.45 133 ASP B CA 1
ATOM 2487 C C . ASP B 1 133 ? -4.312 -32.375 11.781 1 31.45 133 ASP B C 1
ATOM 2489 O O . ASP B 1 133 ? -5.09 -31.938 12.633 1 31.45 133 ASP B O 1
ATOM 2493 N N . ILE B 1 134 ? -3.135 -31.906 12.203 1 35.88 134 ILE B N 1
ATOM 2494 C CA . ILE B 1 134 ? -2.717 -31.188 13.406 1 35.88 134 ILE B CA 1
ATOM 2495 C C . ILE B 1 134 ? -3.111 -29.719 13.297 1 35.88 134 ILE B C 1
ATOM 2497 O O . ILE B 1 134 ? -2.844 -29.078 12.281 1 35.88 134 ILE B O 1
ATOM 2501 N N . GLY B 1 135 ? -3.811 -28.609 14.094 1 38.88 135 GLY B N 1
ATOM 2502 C CA . GLY B 1 135 ? -4.883 -27.719 13.68 1 38.88 135 GLY B CA 1
ATOM 2503 C C . GLY B 1 135 ? -4.508 -26.844 12.5 1 38.88 135 GLY B C 1
ATOM 2504 O O . GLY B 1 135 ? -3.457 -26.203 12.508 1 38.88 135 GLY B O 1
ATOM 2505 N N . GLN B 1 136 ? -4.516 -26.812 11.242 1 40.81 136 GLN B N 1
ATOM 2506 C CA . GLN B 1 136 ? -3.807 -26.594 9.984 1 40.81 136 GLN B CA 1
ATOM 2507 C C . GLN B 1 136 ? -3.562 -25.109 9.734 1 40.81 136 GLN B C 1
ATOM 2509 O O . GLN B 1 136 ? -4.441 -24.281 9.977 1 40.81 136 GLN B O 1
ATOM 2514 N N . ASN B 1 137 ? -2.326 -24.547 10.016 1 50.88 137 ASN B N 1
ATOM 2515 C CA . ASN B 1 137 ? -1.873 -23.234 9.562 1 50.88 137 ASN B CA 1
ATOM 2516 C C . ASN B 1 137 ? -2.609 -22.797 8.297 1 50.88 137 ASN B C 1
ATOM 2518 O O . ASN B 1 137 ? -2.465 -23.406 7.242 1 50.88 137 ASN B O 1
ATOM 2522 N N . LYS B 1 138 ? -3.801 -22.406 8.5 1 63.56 138 LYS B N 1
ATOM 2523 C CA . LYS B 1 138 ? -4.715 -22.031 7.426 1 63.56 138 LYS B CA 1
ATOM 2524 C C . LYS B 1 138 ? -4.074 -21 6.5 1 63.56 138 LYS B C 1
ATOM 2526 O O . LYS B 1 138 ? -3.602 -19.953 6.953 1 63.56 138 LYS B O 1
ATOM 2531 N N . LYS B 1 139 ? -3.4 -21.562 5.547 1 76.5 139 LYS B N 1
ATOM 2532 C CA . LYS B 1 139 ? -2.883 -20.719 4.469 1 76.5 139 LYS B CA 1
ATOM 2533 C C . LYS B 1 139 ? -4.02 -20.156 3.623 1 76.5 139 LYS B C 1
ATOM 2535 O O . LYS B 1 139 ? -5.109 -20.719 3.576 1 76.5 139 LYS B O 1
ATOM 2540 N N . PHE B 1 140 ? -3.748 -19 3.219 1 78.81 140 PHE B N 1
ATOM 2541 C CA . PHE B 1 140 ? -4.715 -18.375 2.32 1 78.81 140 PHE B CA 1
ATOM 2542 C C . PHE B 1 140 ? -4.352 -18.656 0.865 1 78.81 140 PHE B C 1
ATOM 2544 O O . PHE B 1 140 ? -3.17 -18.703 0.513 1 78.81 140 PHE B O 1
ATOM 2551 N N . TYR B 1 141 ? -5.426 -18.938 0.144 1 75.25 141 TYR B N 1
ATOM 2552 C CA . TYR B 1 141 ? -5.273 -19.172 -1.286 1 75.25 141 TYR B CA 1
ATOM 2553 C C . TYR B 1 141 ? -6.148 -18.234 -2.098 1 75.25 141 TYR B C 1
ATOM 2555 O O . TYR B 1 141 ? -7.082 -17.625 -1.564 1 75.25 141 TYR B O 1
ATOM 2563 N N . PHE B 1 142 ? -5.762 -18.062 -3.383 1 70.44 142 PHE B N 1
ATOM 2564 C CA . PHE B 1 142 ? -6.559 -17.203 -4.238 1 70.44 142 PHE B CA 1
ATOM 2565 C C . PHE B 1 142 ? -7.879 -17.859 -4.605 1 70.44 142 PHE B C 1
ATOM 2567 O O . PHE B 1 142 ? -8.898 -17.188 -4.766 1 70.44 142 PHE B O 1
ATOM 2574 N N . THR B 1 143 ? -7.766 -19.109 -4.922 1 66.12 143 THR B N 1
ATOM 2575 C CA . THR B 1 143 ? -8.961 -19.875 -5.25 1 66.12 143 THR B CA 1
ATOM 2576 C C . THR B 1 143 ? -8.906 -21.266 -4.621 1 66.12 143 THR B C 1
ATOM 2578 O O . THR B 1 143 ? -7.82 -21.766 -4.312 1 66.12 143 THR B O 1
ATOM 2581 N N . LYS B 1 144 ? -10.078 -21.766 -4.367 1 62.84 144 LYS B N 1
ATOM 2582 C CA . LYS B 1 144 ? -10.156 -23.125 -3.83 1 62.84 144 LYS B CA 1
ATOM 2583 C C . LYS B 1 144 ? -10.297 -24.141 -4.949 1 62.84 144 LYS B C 1
ATOM 2585 O O . LYS B 1 144 ? -10.211 -25.359 -4.711 1 62.84 144 LYS B O 1
ATOM 2590 N N . GLU B 1 145 ? -10.383 -23.688 -6.156 1 62.12 145 GLU B N 1
ATOM 2591 C CA . GLU B 1 145 ? -10.828 -24.547 -7.246 1 62.12 145 GLU B CA 1
ATOM 2592 C C . GLU B 1 145 ? -9.648 -25.312 -7.855 1 62.12 145 GLU B C 1
ATOM 2594 O O . GLU B 1 145 ? -9.82 -26.422 -8.375 1 62.12 145 GLU B O 1
ATOM 2599 N N . ILE B 1 146 ? -8.391 -24.797 -7.836 1 62.22 146 ILE B N 1
ATOM 2600 C CA . ILE B 1 146 ? -7.246 -25.406 -8.5 1 62.22 146 ILE B CA 1
ATOM 2601 C C . ILE B 1 146 ? -6.055 -25.438 -7.543 1 62.22 146 ILE B C 1
ATOM 2603 O O . ILE B 1 146 ? -5.875 -24.531 -6.738 1 62.22 146 ILE B O 1
ATOM 2607 N N . PRO B 1 147 ? -5.355 -26.641 -7.617 1 64.69 147 PRO B N 1
ATOM 2608 C CA . PRO B 1 147 ? -4.117 -26.625 -6.832 1 64.69 147 PRO B CA 1
ATOM 2609 C C . PRO B 1 147 ? -3.219 -25.438 -7.16 1 64.69 147 PRO B C 1
ATOM 2611 O O . PRO B 1 147 ? -3.025 -25.109 -8.336 1 64.69 147 PRO B O 1
ATOM 2614 N N . GLN B 1 148 ? -2.91 -24.719 -6.125 1 69.44 148 GLN B N 1
ATOM 2615 C CA . GLN B 1 148 ? -2.053 -23.547 -6.285 1 69.44 148 GLN B CA 1
ATOM 2616 C C . GLN B 1 148 ? -1.197 -23.312 -5.039 1 69.44 148 GLN B C 1
ATOM 2618 O O . GLN B 1 148 ? -1.466 -23.891 -3.982 1 69.44 148 GLN B O 1
ATOM 2623 N N . ASN B 1 149 ? -0.104 -22.672 -5.285 1 76.94 149 ASN B N 1
ATOM 2624 C CA . ASN B 1 149 ? 0.661 -22.219 -4.133 1 76.94 149 ASN B CA 1
ATOM 2625 C C . ASN B 1 149 ? -0.158 -21.281 -3.254 1 76.94 149 ASN B C 1
ATOM 2627 O O . ASN B 1 149 ? -1.077 -20.609 -3.736 1 76.94 149 ASN B O 1
ATOM 2631 N N . SER B 1 150 ? 0.158 -21.375 -1.959 1 85.69 150 SER B N 1
ATOM 2632 C CA . SER B 1 150 ? -0.456 -20.375 -1.095 1 85.69 150 SER B CA 1
ATOM 2633 C C . SER B 1 150 ? -0.083 -18.969 -1.534 1 85.69 150 SER B C 1
ATOM 2635 O O . SER B 1 150 ? 0.893 -18.781 -2.264 1 85.69 150 SER B O 1
ATOM 2637 N N . ILE B 1 151 ? -0.857 -18.094 -1.109 1 89.69 151 ILE B N 1
ATOM 2638 C CA . ILE B 1 151 ? -0.599 -16.703 -1.456 1 89.69 151 ILE B CA 1
ATOM 2639 C C . ILE B 1 151 ? 0.762 -16.281 -0.909 1 89.69 151 ILE B C 1
ATOM 2641 O O . ILE B 1 151 ? 1.534 -15.617 -1.6 1 89.69 151 ILE B O 1
ATOM 2645 N N . THR B 1 152 ? 1.069 -16.672 0.314 1 92.12 152 THR B N 1
ATOM 2646 C CA . THR B 1 152 ? 2.344 -16.281 0.904 1 92.12 152 THR B CA 1
ATOM 2647 C C . THR B 1 152 ? 3.508 -16.922 0.155 1 92.12 152 THR B C 1
ATOM 2649 O O . THR B 1 152 ? 4.57 -16.312 0.009 1 92.12 152 THR B O 1
ATOM 2652 N N . ASP B 1 153 ? 3.336 -18.078 -0.337 1 89.56 153 ASP B N 1
ATOM 2653 C CA . ASP B 1 153 ? 4.375 -18.703 -1.15 1 89.56 153 ASP B CA 1
ATOM 2654 C C . ASP B 1 153 ? 4.57 -17.953 -2.467 1 89.56 153 ASP B C 1
ATOM 2656 O O . ASP B 1 153 ? 5.703 -17.75 -2.9 1 89.56 153 ASP B O 1
ATOM 2660 N N . PHE B 1 154 ? 3.496 -17.703 -3.055 1 91.12 154 PHE B N 1
ATOM 2661 C CA . PHE B 1 154 ? 3.523 -16.906 -4.277 1 91.12 154 PHE B CA 1
ATOM 2662 C C . PHE B 1 154 ? 4.25 -15.586 -4.047 1 91.12 154 PHE B C 1
ATOM 2664 O O . PHE B 1 154 ? 5.098 -15.195 -4.848 1 91.12 154 PHE B O 1
ATOM 2671 N N . CYS B 1 155 ? 3.949 -14.961 -2.98 1 95.12 155 CYS B N 1
ATOM 2672 C CA . CYS B 1 155 ? 4.547 -13.672 -2.645 1 95.12 155 CYS B CA 1
ATOM 2673 C C . CYS B 1 155 ? 6.039 -13.82 -2.369 1 95.12 155 CYS B C 1
ATOM 2675 O O . CYS B 1 155 ? 6.832 -12.969 -2.773 1 95.12 155 CYS B O 1
ATOM 2677 N N . ASN B 1 156 ? 6.387 -14.852 -1.71 1 94.44 156 ASN B N 1
ATOM 2678 C CA . ASN B 1 156 ? 7.801 -15.102 -1.442 1 94.44 156 ASN B CA 1
ATOM 2679 C C . ASN B 1 156 ? 8.586 -15.32 -2.732 1 94.44 156 ASN B C 1
ATOM 2681 O O . ASN B 1 156 ? 9.719 -14.852 -2.861 1 94.44 156 ASN B O 1
ATOM 2685 N N . GLU B 1 157 ? 8 -16.016 -3.629 1 94.38 157 GLU B N 1
ATOM 2686 C CA . GLU B 1 157 ? 8.633 -16.234 -4.93 1 94.38 157 GLU B CA 1
ATOM 2687 C C . GLU B 1 157 ? 8.859 -14.898 -5.648 1 94.38 157 GLU B C 1
ATOM 2689 O O . GLU B 1 157 ? 9.945 -14.664 -6.188 1 94.38 157 GLU B O 1
ATOM 2694 N N . HIS B 1 158 ? 7.879 -14.148 -5.605 1 96.44 158 HIS B N 1
ATOM 2695 C CA . HIS B 1 158 ? 8.008 -12.867 -6.281 1 96.44 158 HIS B CA 1
ATOM 2696 C C . HIS B 1 158 ? 9.047 -11.984 -5.598 1 96.44 158 HIS B C 1
ATOM 2698 O O . HIS B 1 158 ? 9.797 -11.266 -6.262 1 96.44 158 HIS B O 1
ATOM 2704 N N . MET B 1 159 ? 9.078 -12.047 -4.305 1 96.62 159 MET B N 1
ATOM 2705 C CA . MET B 1 159 ? 10.086 -11.305 -3.559 1 96.62 159 MET B CA 1
ATOM 2706 C C . MET B 1 159 ? 11.492 -11.711 -3.998 1 96.62 159 MET B C 1
ATOM 2708 O O . MET B 1 159 ? 12.359 -10.859 -4.18 1 96.62 159 MET B O 1
ATOM 2712 N N . THR B 1 160 ? 11.68 -12.922 -4.172 1 95.38 160 THR B N 1
ATOM 2713 C CA . THR B 1 160 ? 12.977 -13.438 -4.617 1 95.38 160 THR B CA 1
ATOM 2714 C C . THR B 1 160 ? 13.312 -12.898 -6.008 1 95.38 160 THR B C 1
ATOM 2716 O O . THR B 1 160 ? 14.461 -12.516 -6.27 1 95.38 160 THR B O 1
ATOM 2719 N N . GLU B 1 161 ? 12.344 -12.867 -6.887 1 97.38 161 GLU B N 1
ATOM 2720 C CA . GLU B 1 161 ? 12.547 -12.32 -8.219 1 97.38 161 GLU B CA 1
ATOM 2721 C C . GLU B 1 161 ? 12.992 -10.859 -8.156 1 97.38 161 GLU B C 1
ATOM 2723 O O . GLU B 1 161 ? 13.844 -10.43 -8.945 1 97.38 161 GLU B O 1
ATOM 2728 N N . LEU B 1 162 ? 12.445 -10.156 -7.234 1 97.94 162 LEU B N 1
ATOM 2729 C CA . LEU B 1 162 ? 12.773 -8.742 -7.105 1 97.94 162 LEU B CA 1
ATOM 2730 C C . LEU B 1 162 ? 14.195 -8.562 -6.566 1 97.94 162 LEU B C 1
ATOM 2732 O O . LEU B 1 162 ? 14.906 -7.648 -6.98 1 97.94 162 LEU B O 1
ATOM 2736 N N . VAL B 1 163 ? 14.547 -9.445 -5.66 1 96.38 163 VAL B N 1
ATOM 2737 C CA . VAL B 1 163 ? 15.914 -9.383 -5.137 1 96.38 163 VAL B CA 1
ATOM 2738 C C . VAL B 1 163 ? 16.906 -9.672 -6.258 1 96.38 163 VAL B C 1
ATOM 2740 O O . VAL B 1 163 ? 17.938 -9 -6.367 1 96.38 163 VAL B O 1
ATOM 2743 N N . VAL B 1 164 ? 16.594 -10.602 -7.098 1 96 164 VAL B N 1
ATOM 2744 C CA . VAL B 1 164 ? 17.438 -10.914 -8.25 1 96 164 VAL B CA 1
ATOM 2745 C C . VAL B 1 164 ? 17.484 -9.711 -9.188 1 96 164 VAL B C 1
ATOM 2747 O O . VAL B 1 164 ? 18.562 -9.375 -9.711 1 96 164 VAL B O 1
ATOM 2750 N N . LEU B 1 165 ? 16.375 -9.086 -9.406 1 97.44 165 LEU B N 1
ATOM 2751 C CA . LEU B 1 165 ? 16.312 -7.895 -10.242 1 97.44 165 LEU B CA 1
ATOM 2752 C C . LEU B 1 165 ? 17.25 -6.816 -9.727 1 97.44 165 LEU B C 1
ATOM 2754 O O . LEU B 1 165 ? 17.984 -6.199 -10.516 1 97.44 165 LEU B O 1
ATOM 2758 N N . ILE B 1 166 ? 17.219 -6.605 -8.43 1 96.88 166 ILE B N 1
ATOM 2759 C CA . ILE B 1 166 ? 18.094 -5.602 -7.82 1 96.88 166 ILE B CA 1
ATOM 2760 C C . ILE B 1 166 ? 19.547 -5.969 -8.062 1 96.88 166 ILE B C 1
ATOM 2762 O O . ILE B 1 166 ? 20.375 -5.109 -8.398 1 96.88 166 ILE B O 1
ATOM 2766 N N . THR B 1 167 ? 19.844 -7.223 -7.934 1 95.62 167 THR B N 1
ATOM 2767 C CA . THR B 1 167 ? 21.219 -7.695 -8.148 1 95.62 167 THR B CA 1
ATOM 2768 C C . THR B 1 167 ? 21.641 -7.473 -9.602 1 95.62 167 THR B C 1
ATOM 2770 O O . THR B 1 167 ? 22.766 -7.055 -9.867 1 95.62 167 THR B O 1
ATOM 2773 N N . GLU B 1 168 ? 20.766 -7.684 -10.508 1 96.31 168 GLU B N 1
ATOM 2774 C CA . GLU B 1 168 ? 21.031 -7.438 -11.922 1 96.31 168 GLU B CA 1
ATOM 2775 C C . GLU B 1 168 ? 21.281 -5.957 -12.188 1 96.31 168 GLU B C 1
ATOM 2777 O O . GLU B 1 168 ? 22.156 -5.598 -12.969 1 96.31 168 GLU B O 1
ATOM 2782 N N . CYS B 1 169 ? 20.531 -5.188 -11.508 1 95.94 169 CYS B N 1
ATOM 2783 C CA . CYS B 1 169 ? 20.688 -3.746 -11.672 1 95.94 169 CYS B CA 1
ATOM 2784 C C . CYS B 1 169 ? 22.031 -3.279 -11.133 1 95.94 169 CYS B C 1
ATOM 2786 O O . CYS B 1 169 ? 22.641 -2.367 -11.688 1 95.94 169 CYS B O 1
ATOM 2788 N N . GLU B 1 170 ? 22.516 -3.9 -10.117 1 94.12 170 GLU B N 1
ATOM 2789 C CA . GLU B 1 170 ? 23.797 -3.529 -9.5 1 94.12 170 GLU B CA 1
ATOM 2790 C C . GLU B 1 170 ? 24.969 -3.908 -10.398 1 94.12 170 GLU B C 1
ATOM 2792 O O . GLU B 1 170 ? 26.047 -3.336 -10.281 1 94.12 170 GLU B O 1
ATOM 2797 N N . ASN B 1 171 ? 24.688 -4.785 -11.273 1 92.19 171 ASN B N 1
ATOM 2798 C CA . ASN B 1 171 ? 25.75 -5.285 -12.141 1 92.19 171 ASN B CA 1
ATOM 2799 C C . ASN B 1 171 ? 25.766 -4.566 -13.484 1 92.19 171 ASN B C 1
ATOM 2801 O O . ASN B 1 171 ? 26.516 -4.938 -14.391 1 92.19 171 ASN B O 1
ATOM 2805 N N . ILE B 1 172 ? 24.891 -3.66 -13.734 1 87.56 172 ILE B N 1
ATOM 2806 C CA . ILE B 1 172 ? 24.875 -2.828 -14.938 1 87.56 172 ILE B CA 1
ATOM 2807 C C . ILE B 1 172 ? 25.672 -1.55 -14.688 1 87.56 172 ILE B C 1
ATOM 2809 O O . ILE B 1 172 ? 25.516 -0.902 -13.648 1 87.56 172 ILE B O 1
#

Solvent-accessible surface area (backbone atoms only — not comparable to full-atom values): 19440 Å² total; per-residue (Å²): 108,62,65,58,37,26,49,51,27,48,51,42,22,50,51,30,47,50,51,37,53,50,52,39,58,53,82,62,60,80,87,46,47,66,58,39,47,50,51,38,25,44,29,48,46,38,22,41,48,27,52,51,20,27,44,44,24,39,42,75,39,74,91,36,34,64,61,36,51,49,52,41,65,74,36,34,70,39,57,26,75,57,91,86,28,4,54,42,36,25,39,41,41,62,36,75,57,67,59,38,53,82,80,76,77,60,79,80,67,89,76,85,74,83,74,81,73,82,82,84,76,76,74,69,77,83,65,80,76,74,72,73,82,64,77,74,65,53,50,39,21,75,54,90,85,54,90,65,68,36,47,68,55,51,48,50,52,51,50,50,53,50,53,49,48,52,53,53,56,71,72,103,108,63,63,57,38,27,50,51,28,48,51,39,22,49,51,30,47,50,50,38,53,49,53,38,58,56,80,63,60,81,87,46,47,66,58,39,48,52,51,40,25,45,30,49,48,38,22,40,48,28,52,49,20,28,43,44,24,40,40,75,39,73,90,35,34,65,60,37,51,49,51,42,64,73,36,34,70,38,58,26,73,58,93,85,28,4,54,42,37,25,38,40,40,63,35,75,56,70,62,31,73,37,85,66,81,63,78,82,74,83,78,86,70,85,66,82,64,79,93,62,81,81,73,75,81,81,74,81,77,87,77,89,81,70,89,67,72,48,47,40,17,74,54,86,86,54,86,67,70,37,45,68,54,50,49,51,53,50,50,51,52,49,52,50,49,51,54,53,55,70,73,102

pLDDT: mean 76.75, std 26.14, range [23.34, 98.25]

Nearest PDB structures (foldseek):
  3f3p-assembly3_L  TM=7.846E-01  e=8.839E+00  Saccharomyces cerevisiae
  6r1j-assembly1_D-2  TM=3.873E-01  e=8.365E+00  Aeromonas hydrophila J-1
  3f3p-assembly3_L  TM=7.848E-01  e=9.259E+00  Saccharomyces cerevisiae
  6r1j-assembly1_D-2  TM=3.873E-01  e=8.768E+00  Aeromonas hydrophila J-1

Secondary structure (DSSP, 8-state):
-HHHHHHHHHHHHHHHHHHHHHHHH----GGGHHHHHHHHHHHHHHHHHHHHHHHHHHTTSGGGHHHHHHHHHHTHHHH--STT--HHHHHHHT-----B------------------S---------------------BS-SSS----HHHHHHHHHHHHHHHHHHHHT-/-HHHHHHHHHHHHHHHHHHHHHHHH----GGGHHHHHHHHHHHHHHHHHHHHHHHHHHTTSGGGHHHHHHHHHHTHHHH--STT--HHHHHHHT----PEE---------------S----------------SS----EES-SSS----HHHHHHHHHHHHHHHHHHHHT-

Organism: NCBI:txid1859131

Sequence (344 aa):
MIIEKAKEKIEESKYFLQKMVETESSCDSSDGAKDREKEFSHLLSAFLNSCYSVGEILKQEEKYFDLHKNLRLKRRDIYKNGKDGGWRTIAVHYKPVKPQHDGYIPPPADKVNFNFTSDKPYTPPAGDKIVFDIGQNKKFYFTKEIPQNSITDFCNEHMTELVVLITECENIMIIEKAKEKIEESKYFLQKMVETESSCDSSDGAKDREKEFSHLLSAFLNSCYSVGEILKQEEKYFDLHKNLRLKRRDIYKNGKDGGWRTIAVHYKPVKPQHDGYIPPPADKVNFNFTSDKPYTPPAGDKIVFDIGQNKKFYFTKEIPQNSITDFCNEHMTELVVLITECENI

Foldseek 3Di:
DLLVVLVVLLVQLVVLLVVLLVLLQPPDDPVCVVVSQVSNLVSLLSNLVSLVVSLVSQCVDVVLVVVSVVLCVVPQLRRPADCPTHPNNCCPPPHGQTWDFDDDPDPPPDDPPPPPDDDDPPPPDPPDPPPPPSPPSGFTPSDPPDDDDGPSVVSVVSSVVSVVSSVVVVVD/DLLVVLVVLLVQLVVLLVVLLVLLQPPDDPVCVVVSQVSNLVSLLSNLVSLVVSLVSQCVDVVLVVVSVVLCVVPQLRRPADCPTHQNNCCPPPHGQTWDFPPPPDPDPDPPPPPPDDPPPPPDDDDDDPPPPDPDSGFTHSDNPDDDDGPSVVSVVSSVVSVVSSVVVVVD

Radius of gyration: 23.4 Å; Cα contacts (8 Å, |Δi|>4): 423; chains: 2; bounding box: 53×70×64 Å